Protein AF-A0A0G0JIE2-F1 (afdb_monomer)

pLDDT: mean 76.96, std 19.98, range [30.27, 98.06]

Secondary structure (DSSP, 8-state):
-HHHHHIIIIIIIIIIIIIIIHHHHHHHHHS--S--TT---HHHHHHHHHHHHHHHHHH-SSPPPTT-HHHHHHHHHHHHS-HHHHHHTSSHHHHHHIIIIIHHHTTS-SSEEEESS-SSSEEEETTTTEEEEEHHHHHHHHHHHHHHHHHHHHH-HHHHHHHHHHHHHHHHHHHHHHHHHHHHHHHT--S------------S--PPPPPPPPPGGG--

Organism: NCBI:txid1618545

Foldseek 3Di:
DVLLVCCVCPVCVPPCVVPQVVVLVVCVVVQDLPDDPPRPLLVLVLSLLVVQQVVLQLQDVVRDDNPPSLNSNVSLCVVQFDPQQCVVCVVVVVVVCCVVPVSVCVVPDDAEEEHQPDPHQWDQPPVSRHIYGYSNVSVVRSVRSVVVLSVCSVVDVVSSVSNVVVVVVVVVVVVVVVVVVVVVVVVPDPPDDDDDPDDDDDPPDPDDDDDDDDDPVPDD

Nearest PDB structures (foldseek):
  4qhj-assembly1_B  TM=2.874E-01  e=1.025E+00  Methanocaldococcus jannaschii DSM 2661
  4jix-assembly1_B  TM=4.706E-01  e=4.496E+00  Methanocaldococcus jannaschii DSM 2661
  4qhg-assembly1_A-2  TM=2.733E-01  e=2.272E+00  Methanocaldococcus jannaschii DSM 2661
  6mdx-assembly1_A  TM=5.215E-01  e=7.086E+00  Homo sapiens
  8sln-assembly1_A-2  TM=3.114E-01  e=2.852E+00  Deinococcus geothermalis DSM 11300

Mean predicted aligned error: 12.15 Å

Radius of gyration: 21.57 Å; Cα contacts (8 Å, |Δi|>4): 197; chains: 1; bounding box: 62×51×53 Å

Structure (mmCIF, N/CA/C/O backbone):
data_AF-A0A0G0JIE2-F1
#
_entry.id   AF-A0A0G0JIE2-F1
#
loop_
_atom_site.group_PDB
_atom_site.id
_atom_site.type_symbol
_atom_site.label_atom_id
_atom_site.label_alt_id
_atom_site.label_comp_id
_atom_site.label_asym_id
_atom_site.label_entity_id
_atom_site.label_seq_id
_atom_site.pdbx_PDB_ins_code
_atom_site.Cartn_x
_atom_site.Cartn_y
_atom_site.Cartn_z
_atom_site.occupancy
_atom_site.B_iso_or_equiv
_atom_site.auth_seq_id
_atom_site.auth_comp_id
_atom_site.auth_asym_id
_atom_site.auth_atom_id
_atom_site.pdbx_PDB_model_num
ATOM 1 N N . MET A 1 1 ? -6.622 -3.827 24.653 1.00 61.94 1 MET A N 1
ATOM 2 C CA . MET A 1 1 ? -6.429 -5.237 24.239 1.00 61.94 1 MET A CA 1
ATOM 3 C C . MET A 1 1 ? -7.376 -5.583 23.093 1.00 61.94 1 MET A C 1
ATOM 5 O O . MET A 1 1 ? -6.892 -6.011 22.057 1.00 61.94 1 MET A O 1
ATOM 9 N N . GLU A 1 2 ? -8.668 -5.264 23.221 1.00 89.12 2 GLU A N 1
ATOM 10 C CA . GLU A 1 2 ? -9.698 -5.476 22.186 1.00 89.12 2 GLU A CA 1
ATOM 11 C C . GLU A 1 2 ? -9.369 -4.871 20.804 1.00 89.12 2 GLU A C 1
ATOM 13 O O . GLU A 1 2 ? -9.554 -5.525 19.781 1.00 89.12 2 GLU A O 1
ATOM 18 N N . ASP A 1 3 ? -8.830 -3.648 20.739 1.00 92.75 3 ASP A N 1
ATOM 19 C CA . ASP A 1 3 ? -8.510 -3.020 19.447 1.00 92.75 3 ASP A CA 1
ATOM 20 C C . ASP A 1 3 ? -7.395 -3.749 18.693 1.00 92.75 3 ASP A C 1
ATOM 22 O O . ASP A 1 3 ? -7.518 -3.979 17.493 1.00 92.75 3 ASP A O 1
ATOM 26 N N . LYS A 1 4 ? -6.337 -4.178 19.392 1.00 94.25 4 LYS A N 1
ATOM 27 C CA . LYS A 1 4 ? -5.244 -4.956 18.787 1.00 94.25 4 LYS A CA 1
ATOM 28 C C . LYS A 1 4 ? -5.744 -6.306 18.281 1.00 94.25 4 LYS A C 1
ATOM 30 O O . LYS A 1 4 ? -5.337 -6.742 17.209 1.00 94.25 4 LYS A O 1
ATOM 35 N N . GLU A 1 5 ? -6.634 -6.959 19.023 1.00 95.44 5 GLU A N 1
ATOM 36 C CA . GLU A 1 5 ? -7.248 -8.216 18.590 1.00 95.44 5 GLU A CA 1
ATOM 37 C C . GLU A 1 5 ? -8.094 -8.015 17.328 1.00 95.44 5 GLU A C 1
ATOM 39 O O . GLU A 1 5 ? -7.924 -8.742 16.347 1.00 95.44 5 GLU A O 1
ATOM 44 N N . TRP A 1 6 ? -8.940 -6.979 17.312 1.00 96.44 6 TRP A N 1
ATOM 45 C CA . TRP A 1 6 ? -9.745 -6.643 16.142 1.00 96.44 6 TRP A CA 1
ATOM 46 C C . TRP A 1 6 ? -8.871 -6.346 14.918 1.00 96.44 6 TRP A C 1
ATOM 48 O O . TRP A 1 6 ? -9.148 -6.873 13.840 1.00 96.44 6 TRP A O 1
ATOM 58 N N . VAL A 1 7 ? -7.804 -5.548 15.075 1.00 96.25 7 VAL A N 1
ATOM 59 C CA . VAL A 1 7 ? -6.898 -5.204 13.968 1.00 96.25 7 VAL A CA 1
ATOM 60 C C . VAL A 1 7 ? -6.161 -6.449 13.467 1.00 96.25 7 VAL A C 1
ATOM 62 O O . VAL A 1 7 ? -6.098 -6.665 12.263 1.00 96.25 7 VAL A O 1
ATOM 65 N N . ASN A 1 8 ? -5.662 -7.319 14.347 1.00 96.06 8 ASN A N 1
ATOM 66 C CA . ASN A 1 8 ? -4.986 -8.548 13.920 1.00 96.06 8 ASN A CA 1
ATOM 67 C C . ASN A 1 8 ? -5.916 -9.520 13.192 1.0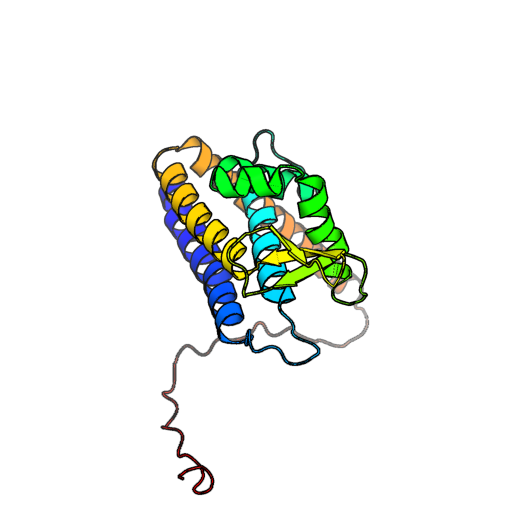0 96.06 8 ASN A C 1
ATOM 69 O O . ASN A 1 8 ? -5.555 -10.042 12.139 1.00 96.06 8 ASN A O 1
ATOM 73 N N . LYS A 1 9 ? -7.113 -9.750 13.732 1.00 95.38 9 LYS A N 1
ATOM 74 C CA . LYS A 1 9 ? -8.053 -10.710 13.155 1.00 95.38 9 LYS A CA 1
ATOM 75 C C . LYS A 1 9 ? -8.711 -10.177 11.884 1.00 95.38 9 LYS A C 1
ATOM 77 O O . LYS A 1 9 ? -8.708 -10.853 10.865 1.00 95.38 9 LYS A O 1
ATOM 82 N N . THR A 1 10 ? -9.263 -8.969 11.951 1.00 95.25 10 THR A N 1
ATOM 83 C CA . THR A 1 10 ? -10.107 -8.413 10.885 1.00 95.25 10 THR A CA 1
ATOM 84 C C . THR A 1 10 ? -9.267 -7.656 9.868 1.00 95.25 10 THR A C 1
ATOM 86 O O . THR A 1 10 ? -9.282 -7.972 8.684 1.00 95.25 10 THR A O 1
ATOM 89 N N . PHE A 1 11 ? -8.511 -6.650 10.313 1.00 96.88 11 PHE A N 1
ATOM 90 C CA . PHE A 1 11 ? -7.756 -5.813 9.385 1.00 96.88 11 PHE A CA 1
ATOM 91 C C . PHE A 1 11 ? -6.614 -6.583 8.729 1.00 96.88 11 PHE A C 1
ATOM 93 O O . PHE A 1 11 ? -6.550 -6.649 7.508 1.00 96.88 11 PHE A O 1
ATOM 100 N N . PHE A 1 12 ? -5.748 -7.223 9.505 1.00 97.81 12 PHE A N 1
ATOM 101 C CA . PHE A 1 12 ? -4.679 -8.005 8.908 1.00 97.81 12 PHE A CA 1
ATOM 102 C C . PHE A 1 12 ? -5.182 -9.323 8.319 1.00 97.81 12 PHE A C 1
ATOM 104 O O . PHE A 1 12 ? -4.965 -9.559 7.138 1.00 97.81 12 PHE A O 1
ATOM 111 N N . GLY A 1 13 ? -5.885 -10.144 9.105 1.00 95.25 13 GLY A N 1
ATOM 112 C CA . GLY A 1 13 ? -6.296 -11.481 8.670 1.00 95.25 13 GLY A CA 1
ATOM 113 C C . GLY A 1 13 ? -7.264 -11.494 7.484 1.00 95.25 13 GLY A C 1
ATOM 114 O O . GLY A 1 13 ? -7.069 -12.267 6.554 1.00 95.25 13 GLY A O 1
ATOM 115 N N . GLU A 1 14 ? -8.289 -10.640 7.479 1.00 94.38 14 GLU A N 1
ATOM 116 C CA . GLU A 1 14 ? -9.264 -10.623 6.381 1.00 94.38 14 GLU A CA 1
ATOM 117 C C . GLU A 1 14 ? -8.870 -9.611 5.303 1.00 94.38 14 GLU A C 1
ATOM 119 O O . GLU A 1 14 ? -8.805 -9.949 4.126 1.00 94.38 14 GLU A O 1
ATOM 124 N N . ILE A 1 15 ? -8.599 -8.360 5.677 1.00 95.25 15 ILE A N 1
ATOM 125 C CA . ILE A 1 15 ? -8.452 -7.278 4.692 1.00 95.25 15 ILE A CA 1
ATOM 126 C C . ILE A 1 15 ? -7.083 -7.319 4.005 1.00 95.25 15 ILE A C 1
ATOM 128 O O . ILE A 1 15 ? -7.009 -7.328 2.776 1.00 95.25 15 ILE A O 1
ATOM 132 N N . VAL A 1 16 ? -5.996 -7.362 4.772 1.00 96.88 16 VAL A N 1
ATOM 133 C CA . VAL A 1 16 ? -4.642 -7.344 4.205 1.00 96.88 16 VAL A CA 1
ATOM 134 C C . VAL A 1 16 ? -4.273 -8.707 3.621 1.00 96.88 16 VAL A C 1
ATOM 136 O O . VAL A 1 16 ? -3.874 -8.779 2.461 1.00 96.88 16 VAL A O 1
ATOM 139 N N . ASP A 1 17 ? -4.429 -9.790 4.379 1.00 96.38 17 ASP A N 1
ATOM 140 C CA . ASP A 1 17 ? -3.945 -11.107 3.968 1.00 96.38 17 ASP A CA 1
ATOM 141 C C . ASP A 1 17 ? -4.837 -11.715 2.868 1.00 96.38 17 ASP A C 1
ATOM 143 O O . ASP A 1 17 ? -4.320 -12.134 1.828 1.00 96.38 17 ASP A O 1
ATOM 147 N N . CYS A 1 18 ? -6.169 -11.727 3.039 1.00 93.44 18 CYS A N 1
ATOM 148 C CA . CYS A 1 18 ? -7.068 -12.371 2.070 1.00 93.44 18 CYS A CA 1
ATOM 149 C C . CYS A 1 18 ? -7.400 -11.531 0.834 1.00 93.44 18 CYS A C 1
ATOM 151 O O . CYS A 1 18 ? -7.657 -12.130 -0.210 1.00 93.44 18 CYS A O 1
ATOM 153 N N . TYR A 1 19 ? -7.423 -10.197 0.918 1.00 92.31 19 TYR A N 1
ATOM 154 C CA . TYR A 1 19 ? -7.671 -9.361 -0.265 1.00 92.31 19 TYR A CA 1
ATOM 155 C C . TYR A 1 19 ? -6.364 -8.825 -0.843 1.00 92.31 19 TYR A C 1
ATOM 157 O O . TYR A 1 19 ? -6.001 -9.185 -1.957 1.00 92.31 19 TYR A O 1
ATOM 165 N N . MET A 1 20 ? -5.610 -8.014 -0.098 1.00 95.88 20 MET A N 1
ATOM 166 C CA . MET A 1 20 ? -4.463 -7.305 -0.682 1.00 95.88 20 MET A CA 1
ATOM 167 C C . MET A 1 20 ? -3.334 -8.250 -1.103 1.00 95.88 20 MET A C 1
ATOM 169 O O . MET A 1 20 ? -2.945 -8.268 -2.269 1.00 95.88 20 MET A O 1
ATOM 173 N N . LEU A 1 21 ? -2.792 -9.034 -0.168 1.00 96.00 21 LEU A N 1
ATOM 174 C CA . LEU A 1 21 ? -1.630 -9.883 -0.430 1.00 96.00 21 LEU A CA 1
ATOM 175 C C . LEU A 1 21 ? -1.983 -11.082 -1.312 1.00 96.00 21 LEU A C 1
ATOM 177 O O . LEU A 1 21 ? -1.196 -11.432 -2.193 1.00 96.00 21 LEU A O 1
ATOM 181 N N . ALA A 1 22 ? -3.159 -11.687 -1.122 1.00 94.31 22 ALA A N 1
ATOM 182 C CA . ALA A 1 22 ? -3.608 -12.786 -1.969 1.00 94.31 22 ALA A CA 1
ATOM 183 C C . ALA A 1 22 ? -3.851 -12.347 -3.422 1.00 94.31 22 ALA A C 1
ATOM 185 O O . ALA A 1 22 ? -3.473 -13.079 -4.338 1.00 94.31 22 ALA A O 1
ATOM 186 N N . ASP A 1 23 ? -4.442 -11.171 -3.663 1.00 92.38 23 ASP A N 1
ATOM 187 C CA . ASP A 1 23 ? -4.635 -10.680 -5.031 1.00 92.38 23 ASP A CA 1
ATOM 188 C C . ASP A 1 23 ? -3.311 -10.268 -5.675 1.00 92.38 23 ASP A C 1
ATOM 190 O O . ASP A 1 23 ? -3.065 -10.631 -6.825 1.00 92.38 23 ASP A O 1
ATOM 194 N N . LEU A 1 24 ? -2.405 -9.631 -4.925 1.00 92.94 24 LEU A N 1
ATOM 195 C CA . LEU A 1 24 ? -1.045 -9.359 -5.399 1.00 92.94 24 LEU A CA 1
ATOM 196 C C . LEU A 1 24 ? -0.309 -10.645 -5.792 1.00 92.94 24 LEU A C 1
ATOM 198 O O . LEU A 1 24 ? 0.314 -10.678 -6.846 1.00 92.94 24 LEU A O 1
ATOM 202 N N . ALA A 1 25 ? -0.430 -11.722 -5.009 1.00 91.75 25 ALA A N 1
ATOM 203 C CA . ALA A 1 25 ? 0.172 -13.014 -5.343 1.00 91.75 25 ALA A CA 1
ATOM 204 C C . ALA A 1 25 ? -0.434 -13.640 -6.616 1.00 91.75 25 ALA A C 1
ATOM 206 O O . ALA A 1 25 ? 0.280 -14.256 -7.409 1.00 91.75 25 ALA A O 1
ATOM 207 N N . LYS A 1 26 ? -1.745 -13.474 -6.850 1.00 90.44 26 LYS A N 1
ATOM 208 C CA . LYS A 1 26 ? -2.383 -13.909 -8.105 1.00 90.44 26 LYS A CA 1
ATOM 209 C C . LYS A 1 26 ? -1.880 -13.094 -9.294 1.00 90.44 26 LYS A C 1
ATOM 211 O O . LYS A 1 26 ? -1.596 -13.681 -10.332 1.00 90.44 26 LYS A O 1
ATOM 216 N N . ILE A 1 27 ? -1.773 -11.771 -9.156 1.00 88.69 27 ILE A N 1
ATOM 217 C CA . ILE A 1 27 ? -1.261 -10.891 -10.215 1.00 88.69 27 ILE A CA 1
ATOM 218 C C . ILE A 1 27 ? 0.202 -11.250 -10.518 1.00 88.69 27 ILE A C 1
ATOM 220 O O . ILE A 1 27 ? 0.548 -11.516 -11.663 1.00 88.69 27 ILE A O 1
ATOM 224 N N . GLU A 1 28 ? 1.042 -11.355 -9.490 1.00 87.25 28 GLU A N 1
ATOM 225 C CA . GLU A 1 28 ? 2.458 -11.716 -9.614 1.00 87.25 28 GLU A CA 1
ATOM 226 C C . GLU A 1 28 ? 2.658 -13.027 -10.390 1.00 87.25 28 GLU A C 1
ATOM 228 O O . GLU A 1 28 ? 3.543 -13.094 -11.241 1.00 87.25 28 GLU A O 1
ATOM 233 N N . LYS A 1 29 ? 1.813 -14.038 -10.127 1.00 84.75 29 LYS A N 1
ATOM 234 C CA . LYS A 1 29 ? 1.864 -15.359 -10.769 1.00 84.75 29 LYS A CA 1
ATOM 235 C C . LYS A 1 29 ? 1.285 -15.389 -12.187 1.00 84.75 29 LYS A C 1
ATOM 237 O O . LYS A 1 29 ? 1.778 -16.145 -13.018 1.00 84.75 29 LYS A O 1
ATOM 242 N N . ASN A 1 30 ? 0.202 -14.656 -12.439 1.00 82.00 30 ASN A N 1
ATOM 243 C CA . ASN A 1 30 ? -0.568 -14.782 -13.682 1.00 82.00 30 ASN A CA 1
ATOM 244 C C . ASN A 1 30 ? -0.111 -13.821 -14.788 1.00 82.00 30 ASN A C 1
ATOM 246 O O . ASN A 1 30 ? -0.461 -14.038 -15.945 1.00 82.00 30 ASN A O 1
ATOM 250 N N . PHE A 1 31 ? 0.644 -12.774 -14.453 1.00 73.50 31 PHE A N 1
ATOM 251 C CA . PHE A 1 31 ? 1.234 -11.868 -15.436 1.00 73.50 31 PHE A CA 1
ATOM 252 C C . PHE A 1 31 ? 2.710 -12.235 -15.621 1.00 73.50 31 PHE A C 1
ATOM 254 O O . PHE A 1 31 ? 3.506 -12.103 -14.692 1.00 73.50 31 PHE A O 1
ATOM 261 N N . ASP A 1 32 ? 3.066 -12.745 -16.802 1.00 65.62 32 ASP A N 1
ATOM 262 C CA . ASP A 1 32 ? 4.425 -13.199 -17.110 1.00 65.62 32 ASP A CA 1
ATOM 263 C C . ASP A 1 32 ? 5.359 -11.997 -17.389 1.00 65.62 32 ASP A C 1
ATOM 265 O O . ASP A 1 32 ? 5.079 -11.192 -18.282 1.00 65.62 32 ASP A O 1
ATOM 269 N N . PRO A 1 33 ? 6.496 -11.847 -16.681 1.00 63.28 33 PRO A N 1
ATOM 270 C CA . PRO A 1 33 ? 7.501 -10.831 -16.999 1.00 63.28 33 PRO A CA 1
ATOM 271 C C . PRO A 1 33 ? 8.215 -11.050 -18.352 1.00 63.28 33 PRO A C 1
ATOM 273 O O . PRO A 1 33 ? 8.985 -10.183 -18.785 1.00 63.28 33 PRO A O 1
ATOM 276 N N . ASN A 1 34 ? 8.003 -12.166 -19.057 1.00 58.44 34 ASN A N 1
ATOM 277 C CA . ASN A 1 34 ? 8.652 -12.504 -20.329 1.00 58.44 34 ASN A CA 1
ATOM 278 C C . ASN A 1 34 ? 8.102 -11.739 -21.556 1.00 58.44 34 ASN A C 1
ATOM 280 O O . ASN A 1 34 ? 7.740 -12.321 -22.564 1.00 58.44 34 ASN A O 1
ATOM 284 N N . ASN A 1 35 ? 8.156 -10.405 -21.495 1.00 53.19 35 ASN A N 1
ATOM 285 C CA . ASN A 1 35 ? 8.622 -9.509 -22.570 1.00 53.19 35 ASN A CA 1
ATOM 286 C C . ASN A 1 35 ? 8.075 -9.663 -24.007 1.00 53.19 35 ASN A C 1
ATOM 288 O O . ASN A 1 35 ? 8.794 -9.362 -24.962 1.00 53.19 35 ASN A O 1
ATOM 292 N N . GLU A 1 36 ? 6.809 -10.012 -24.193 1.00 55.19 36 GLU A N 1
ATOM 293 C CA . GLU A 1 36 ? 6.145 -9.743 -25.472 1.00 55.19 36 GLU A CA 1
ATOM 294 C C . GLU A 1 36 ? 5.704 -8.268 -25.562 1.00 55.19 36 GLU A C 1
ATOM 296 O O . GLU A 1 36 ? 5.507 -7.578 -24.555 1.00 55.19 36 GLU A O 1
ATOM 301 N N . CYS A 1 37 ? 5.610 -7.734 -26.783 1.00 47.44 37 CYS A N 1
ATOM 302 C CA . CYS A 1 37 ? 5.121 -6.375 -27.013 1.00 47.44 37 CYS A CA 1
ATOM 303 C C . CYS A 1 37 ? 3.684 -6.256 -26.470 1.00 47.44 37 CYS A C 1
ATOM 305 O O . CYS A 1 37 ? 2.836 -7.071 -26.819 1.00 47.44 37 CYS A O 1
ATOM 307 N N . GLY A 1 38 ? 3.411 -5.259 -25.618 1.00 52.44 38 GLY A N 1
ATOM 308 C CA . GLY A 1 38 ? 2.119 -5.127 -24.924 1.00 52.44 38 GLY A CA 1
ATOM 309 C C . GLY A 1 38 ? 2.085 -5.695 -23.499 1.00 52.44 38 GLY A C 1
ATOM 310 O O . GLY A 1 38 ? 1.005 -5.976 -22.984 1.00 52.44 38 GLY A O 1
ATOM 311 N N . ASN A 1 39 ? 3.245 -5.867 -22.857 1.00 60.19 39 ASN A N 1
ATOM 312 C CA . ASN A 1 39 ? 3.327 -6.412 -21.505 1.00 60.19 39 ASN A CA 1
ATOM 313 C C . ASN A 1 39 ? 2.569 -5.546 -20.476 1.00 60.19 39 ASN A C 1
ATOM 315 O O . ASN A 1 39 ? 2.864 -4.365 -20.305 1.00 60.19 39 ASN A O 1
ATOM 319 N N . CYS A 1 40 ? 1.598 -6.143 -19.782 1.00 62.59 40 CYS A N 1
ATOM 320 C CA . CYS A 1 40 ? 0.730 -5.471 -18.818 1.00 62.59 40 CYS A CA 1
ATOM 321 C C . CYS A 1 40 ? 1.336 -5.581 -17.410 1.00 62.59 40 CYS A C 1
ATOM 323 O O . CYS A 1 40 ? 0.829 -6.311 -16.561 1.00 62.59 40 CYS A O 1
ATOM 325 N N . ASN A 1 41 ? 2.453 -4.890 -17.164 1.00 72.69 41 ASN A N 1
ATOM 326 C CA . ASN A 1 41 ? 3.101 -4.861 -15.838 1.00 72.69 41 ASN A CA 1
ATOM 327 C C . ASN A 1 41 ? 2.389 -3.914 -14.857 1.00 72.69 41 ASN A C 1
ATOM 329 O O . ASN A 1 41 ? 2.556 -3.996 -13.638 1.00 72.69 41 ASN A O 1
ATOM 333 N N . PHE A 1 42 ? 1.557 -3.034 -15.400 1.00 78.88 42 PHE A N 1
ATOM 334 C CA . PHE A 1 42 ? 0.759 -2.052 -14.692 1.00 78.88 42 PHE A CA 1
ATOM 335 C C . PHE A 1 42 ? -0.145 -2.573 -13.560 1.00 78.88 42 PHE A C 1
ATOM 337 O O . PHE A 1 42 ? -0.163 -1.923 -12.512 1.00 78.88 42 PHE A O 1
ATOM 344 N N . PRO A 1 43 ? -0.901 -3.689 -13.692 1.00 85.25 43 PRO A N 1
ATOM 345 C CA . PRO A 1 43 ? -1.885 -4.082 -12.684 1.00 85.25 43 PRO A CA 1
ATOM 346 C C . PRO A 1 43 ? -1.251 -4.343 -11.320 1.00 85.25 43 PRO A C 1
ATOM 348 O O . PRO A 1 43 ? -1.856 -4.034 -10.295 1.00 85.25 43 PRO A O 1
ATOM 351 N N . LEU A 1 44 ? -0.017 -4.858 -11.308 1.00 87.69 44 LEU A N 1
ATOM 352 C CA . LEU A 1 44 ? 0.729 -5.092 -10.079 1.00 87.69 44 LEU A CA 1
ATOM 353 C C . LEU A 1 44 ? 1.040 -3.771 -9.371 1.00 87.69 44 LEU A C 1
ATOM 355 O O . LEU A 1 44 ? 0.688 -3.601 -8.206 1.00 87.69 44 LEU A O 1
ATOM 359 N N . ALA A 1 45 ? 1.636 -2.816 -10.087 1.00 87.44 45 ALA A N 1
ATOM 360 C CA . ALA A 1 45 ? 1.951 -1.504 -9.533 1.00 87.44 45 ALA A CA 1
ATOM 361 C C . ALA A 1 45 ? 0.685 -0.758 -9.085 1.00 87.44 45 ALA A C 1
ATOM 363 O O . ALA A 1 45 ? 0.650 -0.253 -7.964 1.00 87.44 45 ALA A O 1
ATOM 364 N N . LEU A 1 46 ? -0.368 -0.733 -9.917 1.00 87.38 46 LEU A N 1
ATOM 365 C CA . LEU A 1 46 ? -1.650 -0.103 -9.583 1.00 87.38 46 LEU A CA 1
ATOM 366 C C . LEU A 1 46 ? -2.198 -0.655 -8.265 1.00 87.38 46 LEU A C 1
ATOM 368 O O . LEU A 1 46 ? -2.526 0.125 -7.373 1.00 87.38 46 LEU A O 1
ATOM 372 N N . GLN A 1 47 ? -2.264 -1.982 -8.132 1.00 91.19 47 GLN A N 1
ATOM 373 C CA . GLN A 1 47 ? -2.784 -2.615 -6.925 1.00 91.19 47 GLN A CA 1
ATOM 374 C C . GLN A 1 47 ? -1.951 -2.241 -5.694 1.00 91.19 47 GLN A C 1
ATOM 376 O O . GLN A 1 47 ? -2.522 -1.908 -4.655 1.00 91.19 47 GLN A O 1
ATOM 381 N N . ILE A 1 48 ? -0.615 -2.251 -5.798 1.00 93.38 48 ILE A N 1
ATOM 382 C CA . ILE A 1 48 ? 0.261 -1.869 -4.680 1.00 93.38 48 ILE A CA 1
ATOM 383 C C . ILE A 1 48 ? -0.016 -0.425 -4.259 1.00 93.38 48 ILE A C 1
ATOM 385 O O . ILE A 1 48 ? -0.233 -0.164 -3.077 1.00 93.38 48 ILE A O 1
ATOM 389 N N . PHE A 1 49 ? -0.083 0.507 -5.208 1.00 91.25 49 PHE A N 1
ATOM 390 C CA . PHE A 1 49 ? -0.364 1.902 -4.894 1.00 91.25 49 PHE A CA 1
ATOM 391 C C . PHE A 1 49 ? -1.755 2.119 -4.292 1.00 91.25 49 PHE A C 1
ATOM 393 O O . PHE A 1 49 ? -1.885 2.902 -3.355 1.00 91.25 49 PHE A O 1
ATOM 400 N N . SER A 1 50 ? -2.786 1.420 -4.775 1.00 91.62 50 SER A N 1
ATOM 401 C CA . SER A 1 50 ? -4.121 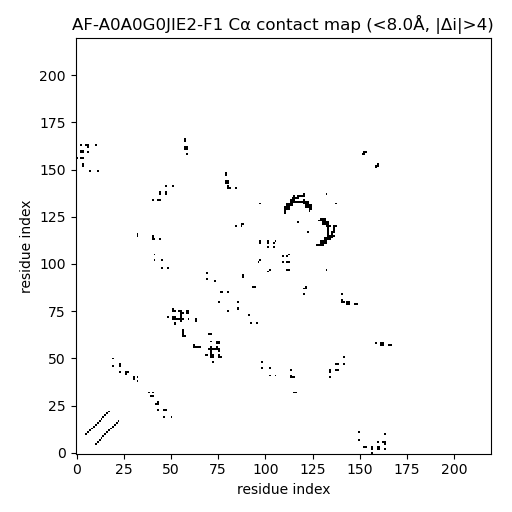1.469 -4.168 1.00 91.62 50 SER A CA 1
ATOM 402 C C . SER A 1 50 ? -4.103 0.980 -2.717 1.00 91.62 50 SER A C 1
ATOM 404 O O . 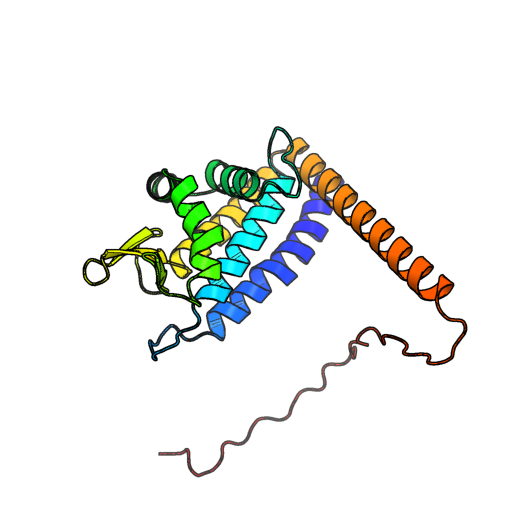SER A 1 50 ? -4.735 1.588 -1.852 1.00 91.62 50 SER A O 1
ATOM 406 N N . CYS A 1 51 ? -3.338 -0.074 -2.419 1.00 95.31 51 CYS A N 1
ATOM 407 C CA . CYS A 1 51 ? -3.135 -0.534 -1.047 1.00 95.31 51 CYS A CA 1
ATOM 408 C C . CYS A 1 51 ? -2.380 0.504 -0.200 1.00 95.31 51 CYS A C 1
ATOM 410 O O . CYS A 1 51 ? -2.771 0.756 0.939 1.00 95.31 51 CYS A O 1
ATOM 412 N N . MET A 1 52 ? -1.326 1.123 -0.743 1.00 94.56 52 MET A N 1
ATOM 413 C CA . MET A 1 52 ? -0.558 2.171 -0.058 1.00 94.56 52 MET A CA 1
ATOM 414 C C . MET A 1 52 ? -1.409 3.407 0.247 1.00 94.56 52 MET A C 1
ATOM 416 O O . MET A 1 52 ? -1.313 3.935 1.349 1.00 94.56 52 MET A O 1
ATOM 420 N N . ASP A 1 53 ? -2.254 3.848 -0.689 1.00 92.56 53 ASP A N 1
ATOM 421 C CA . ASP A 1 53 ? -3.196 4.956 -0.491 1.00 92.56 53 ASP A CA 1
ATOM 422 C C . ASP A 1 53 ? -4.167 4.637 0.655 1.00 92.56 53 ASP A C 1
ATOM 424 O O . ASP A 1 53 ? -4.262 5.357 1.650 1.00 92.56 53 ASP A O 1
ATOM 428 N N . PHE A 1 54 ? -4.815 3.475 0.587 1.00 94.38 54 PHE A N 1
ATOM 429 C CA . PHE A 1 54 ? -5.769 3.071 1.610 1.00 94.38 54 PHE A CA 1
ATOM 430 C C . PHE A 1 54 ? -5.135 2.932 3.003 1.00 94.38 54 PHE A C 1
ATOM 432 O O . PHE A 1 54 ? -5.661 3.466 3.982 1.00 94.38 54 PHE A O 1
ATOM 439 N N . ILE A 1 55 ? -4.000 2.237 3.118 1.00 96.75 55 ILE A N 1
ATOM 440 C CA . ILE A 1 55 ? -3.324 2.067 4.410 1.00 96.75 55 ILE A CA 1
ATOM 441 C C . ILE A 1 55 ? -2.755 3.402 4.891 1.00 96.75 55 ILE A C 1
ATOM 443 O O . ILE A 1 55 ? -2.899 3.736 6.066 1.00 96.75 55 ILE A O 1
ATOM 447 N N . GLY A 1 56 ? -2.171 4.189 3.988 1.00 95.12 56 GLY A N 1
ATOM 448 C CA . GLY A 1 56 ? -1.676 5.537 4.241 1.00 95.12 56 GLY A CA 1
ATOM 449 C C . GLY A 1 56 ? -2.725 6.433 4.892 1.00 95.12 56 GLY A C 1
ATOM 450 O O . GLY A 1 56 ? -2.460 7.060 5.916 1.00 95.12 56 GLY A O 1
ATOM 451 N N . TRP A 1 57 ? -3.954 6.408 4.377 1.00 95.12 57 TRP A N 1
ATOM 452 C CA . TRP A 1 57 ? -5.085 7.127 4.963 1.00 95.12 57 TRP A CA 1
ATOM 453 C C . TRP A 1 57 ? -5.424 6.667 6.393 1.00 95.12 57 TRP A C 1
ATOM 455 O O . TRP A 1 57 ? -5.743 7.481 7.270 1.00 95.12 57 TRP A O 1
ATOM 465 N N . LEU A 1 58 ? -5.338 5.362 6.671 1.00 96.31 58 LEU A N 1
ATOM 466 C CA . LEU A 1 58 ? -5.596 4.811 8.008 1.00 96.31 58 LEU A CA 1
ATOM 467 C C . LEU A 1 58 ? -4.529 5.229 9.029 1.00 96.31 58 LEU A C 1
ATOM 469 O O . LEU A 1 58 ? -4.845 5.407 10.207 1.00 96.31 58 LEU A O 1
ATOM 473 N N . ILE A 1 59 ? -3.279 5.398 8.600 1.00 95.56 59 ILE A N 1
ATOM 474 C CA . ILE A 1 59 ? -2.147 5.649 9.503 1.00 95.56 59 ILE A CA 1
ATOM 475 C C . ILE A 1 59 ? -1.743 7.126 9.603 1.00 95.56 59 ILE A C 1
ATOM 477 O O . ILE A 1 59 ? -1.115 7.496 10.592 1.00 95.56 59 ILE A O 1
ATOM 481 N N . SER A 1 60 ? -2.095 7.975 8.630 1.00 93.31 60 SER A N 1
ATOM 482 C CA . SER A 1 60 ? -1.567 9.344 8.551 1.00 93.31 60 SER A CA 1
ATOM 483 C C . SER A 1 60 ? -1.856 10.157 9.819 1.00 93.31 60 SER A C 1
ATOM 485 O O . SER A 1 60 ? -2.956 10.081 10.376 1.00 93.31 60 SER A O 1
ATOM 487 N N . ASN A 1 61 ? -0.908 10.972 10.275 1.00 88.12 61 ASN A N 1
ATOM 488 C CA . ASN A 1 61 ? -1.128 11.882 11.396 1.00 88.12 61 ASN A CA 1
ATOM 489 C C . ASN A 1 61 ? -0.511 13.263 11.093 1.00 88.12 61 ASN A C 1
ATOM 491 O O . ASN A 1 61 ? 0.714 13.349 11.013 1.00 88.12 61 ASN A O 1
ATOM 495 N N . PRO A 1 62 ? -1.313 14.334 10.918 1.00 87.44 62 PRO A N 1
ATOM 496 C CA . PRO A 1 62 ? -2.777 14.386 11.029 1.00 87.44 62 PRO A CA 1
ATOM 497 C C . PRO A 1 62 ? -3.514 13.539 9.972 1.00 87.44 62 PRO A C 1
ATOM 499 O O . PRO A 1 62 ? -2.935 13.078 8.987 1.00 87.44 62 PRO A O 1
ATOM 502 N N . LYS A 1 63 ? -4.811 13.282 10.199 1.00 89.62 63 LYS A N 1
ATOM 503 C CA . LYS A 1 63 ? -5.656 12.520 9.263 1.00 89.62 63 LYS A CA 1
ATOM 504 C C . LYS A 1 63 ? -5.762 13.271 7.932 1.00 89.62 63 LYS A C 1
ATOM 506 O O . LYS A 1 63 ? -6.267 14.392 7.897 1.00 89.62 63 LYS A O 1
ATOM 511 N N . ASN A 1 64 ? -5.334 12.629 6.853 1.00 87.00 64 ASN A N 1
ATOM 512 C CA . ASN A 1 64 ? -5.477 13.144 5.500 1.00 87.00 64 ASN A CA 1
ATOM 513 C C . ASN A 1 64 ? -6.928 13.006 5.026 1.00 87.00 64 ASN A C 1
ATOM 515 O O . ASN A 1 64 ? -7.722 12.218 5.560 1.00 87.00 64 ASN A O 1
ATOM 519 N N . LYS A 1 65 ? -7.286 13.766 3.990 1.00 85.06 65 LYS A N 1
ATOM 520 C CA . LYS A 1 65 ? -8.591 13.598 3.349 1.00 85.06 65 LYS A CA 1
ATOM 521 C C . LYS A 1 65 ? -8.631 12.266 2.583 1.00 85.06 65 LYS A C 1
ATOM 523 O O . LYS A 1 65 ? -7.598 11.842 2.068 1.00 85.06 65 LYS A O 1
ATOM 528 N N . PRO A 1 66 ? -9.798 11.606 2.473 1.00 77.31 66 PRO A N 1
ATOM 529 C CA . PRO A 1 66 ? -9.914 10.358 1.714 1.00 77.31 66 PRO A CA 1
ATOM 530 C C . PRO A 1 66 ? -9.502 10.469 0.237 1.00 77.31 66 PRO A C 1
ATOM 532 O O . PRO A 1 66 ? -9.125 9.470 -0.356 1.00 77.31 66 PRO A O 1
ATOM 535 N N . ASP A 1 67 ? -9.575 11.663 -0.357 1.00 79.94 67 ASP A N 1
ATOM 536 C CA . ASP A 1 67 ? -9.199 11.954 -1.746 1.00 79.94 67 ASP A CA 1
ATOM 537 C C . ASP A 1 67 ? -7.754 12.472 -1.905 1.00 79.94 67 ASP A C 1
ATOM 539 O O . ASP A 1 67 ? -7.303 12.744 -3.022 1.00 79.94 67 ASP A O 1
ATOM 543 N N . ASP A 1 68 ? -6.999 12.582 -0.806 1.00 85.75 68 ASP A N 1
ATOM 544 C CA . ASP A 1 68 ? -5.591 12.982 -0.816 1.00 85.75 68 ASP A CA 1
ATOM 545 C C . ASP A 1 68 ? -4.655 11.781 -1.019 1.00 85.75 68 ASP A C 1
ATOM 547 O O . ASP A 1 68 ? -3.832 11.437 -0.168 1.00 85.75 68 ASP A O 1
ATOM 551 N N . THR A 1 69 ? -4.773 11.140 -2.184 1.00 84.94 69 THR A N 1
ATOM 552 C CA . THR A 1 69 ? -3.954 9.970 -2.530 1.00 84.94 69 THR A CA 1
ATOM 553 C C . THR A 1 69 ? -2.455 10.239 -2.410 1.00 84.94 69 THR A C 1
ATOM 555 O O . THR A 1 69 ? -1.696 9.386 -1.951 1.00 84.94 69 THR A O 1
ATOM 558 N N . SER A 1 70 ? -2.019 11.442 -2.792 1.00 84.00 70 SER A N 1
ATOM 559 C CA . SER A 1 70 ? -0.620 11.849 -2.690 1.00 84.00 70 SER A CA 1
ATOM 560 C C . SER A 1 70 ? -0.145 11.830 -1.239 1.00 84.00 70 SER A C 1
ATOM 562 O O . SER A 1 70 ? 0.846 11.168 -0.926 1.00 84.00 70 SER A O 1
ATOM 564 N N . GLY A 1 71 ? -0.869 12.519 -0.352 1.00 87.31 71 GLY A N 1
ATOM 565 C CA . GLY A 1 71 ? -0.547 12.581 1.069 1.00 87.31 71 GLY A CA 1
ATOM 566 C C . GLY A 1 71 ? -0.598 11.213 1.743 1.00 87.31 71 GLY A C 1
ATOM 567 O O . GLY A 1 71 ? 0.238 10.914 2.595 1.00 87.31 71 GLY A O 1
ATOM 568 N N . ASN A 1 72 ? -1.537 10.354 1.349 1.00 90.44 72 ASN A N 1
ATOM 569 C CA . ASN A 1 72 ? -1.674 9.009 1.903 1.00 90.44 72 ASN A CA 1
ATOM 570 C C . ASN A 1 72 ? -0.502 8.099 1.516 1.00 90.44 72 ASN A C 1
ATOM 572 O O . ASN A 1 72 ? 0.118 7.488 2.386 1.00 90.44 72 ASN A O 1
ATOM 576 N N . ILE A 1 73 ? -0.147 8.056 0.229 1.00 90.25 73 ILE A N 1
ATOM 577 C CA . ILE A 1 73 ? 1.004 7.282 -0.256 1.00 90.25 73 ILE A CA 1
ATOM 578 C C . ILE A 1 73 ? 2.297 7.781 0.406 1.00 90.25 73 ILE A C 1
ATOM 580 O O . ILE A 1 73 ? 3.099 6.969 0.865 1.00 90.25 73 ILE A O 1
ATOM 584 N N . ILE A 1 74 ? 2.477 9.104 0.513 1.00 89.19 74 ILE A N 1
ATOM 585 C CA . ILE A 1 74 ? 3.595 9.734 1.236 1.00 89.19 74 ILE A CA 1
ATOM 586 C C . ILE A 1 74 ? 3.654 9.233 2.679 1.00 89.19 74 ILE A C 1
ATOM 588 O O . ILE A 1 74 ? 4.707 8.772 3.119 1.00 89.19 74 ILE A O 1
ATOM 592 N N . ALA A 1 75 ? 2.530 9.281 3.399 1.00 91.94 75 ALA A N 1
ATOM 593 C CA . ALA A 1 75 ? 2.465 8.836 4.786 1.00 91.94 75 ALA A CA 1
ATOM 594 C C . ALA A 1 75 ? 2.891 7.366 4.926 1.00 91.94 75 ALA A C 1
ATOM 596 O O . ALA A 1 75 ? 3.671 7.039 5.814 1.00 91.94 75 ALA A O 1
ATOM 597 N N . PHE A 1 76 ? 2.449 6.492 4.018 1.00 94.50 76 PHE A N 1
ATOM 598 C CA . PHE A 1 76 ? 2.854 5.086 4.011 1.00 94.50 76 PHE A CA 1
ATOM 599 C C . PHE A 1 76 ? 4.356 4.896 3.756 1.00 94.50 76 PHE A C 1
ATOM 601 O O . PHE A 1 76 ? 5.027 4.179 4.500 1.00 94.50 76 PHE A O 1
ATOM 608 N N . ILE A 1 77 ? 4.898 5.551 2.727 1.00 91.81 77 ILE A N 1
ATOM 609 C CA . ILE A 1 77 ? 6.310 5.431 2.339 1.00 91.81 77 ILE A CA 1
ATOM 610 C C . ILE A 1 77 ? 7.227 5.897 3.466 1.00 91.81 77 ILE A C 1
ATOM 612 O O . ILE A 1 77 ? 8.139 5.172 3.862 1.00 91.81 77 ILE A O 1
ATOM 616 N N . PHE A 1 78 ? 7.008 7.106 3.987 1.00 91.12 78 PHE A N 1
ATOM 617 C CA . PHE A 1 78 ? 7.901 7.667 4.999 1.00 91.12 78 PHE A CA 1
ATOM 618 C C . PHE A 1 78 ? 7.888 6.862 6.296 1.00 91.12 78 PHE A C 1
ATOM 620 O O . PHE A 1 78 ? 8.921 6.776 6.965 1.00 91.12 78 PHE A O 1
ATOM 627 N N . GLU A 1 79 ? 6.761 6.225 6.603 1.00 92.94 79 GLU A N 1
ATOM 628 C CA . GLU A 1 79 ? 6.609 5.427 7.810 1.00 92.94 79 GLU A CA 1
ATOM 629 C C . GLU A 1 79 ? 7.269 4.044 7.708 1.00 92.94 79 GLU A C 1
ATOM 631 O O . GLU A 1 79 ? 7.795 3.556 8.714 1.00 92.94 79 GLU A O 1
ATOM 636 N N . PHE A 1 80 ? 7.261 3.414 6.523 1.00 94.94 80 PHE A N 1
ATOM 637 C CA . PHE A 1 80 ? 7.561 1.979 6.402 1.00 94.94 80 PHE A CA 1
ATOM 638 C C . PHE A 1 80 ? 8.590 1.561 5.352 1.00 94.94 80 PHE A C 1
ATOM 640 O O . PHE A 1 80 ? 9.148 0.473 5.486 1.00 94.94 80 PHE A O 1
ATOM 647 N N . PHE A 1 81 ? 8.878 2.377 4.335 1.00 92.62 81 PHE A N 1
ATOM 648 C CA . PHE A 1 81 ? 9.881 1.988 3.339 1.00 92.62 81 PHE A CA 1
ATOM 649 C C . PHE A 1 81 ? 11.282 1.913 3.951 1.00 92.62 81 PHE A C 1
ATOM 651 O O . PHE A 1 81 ? 11.600 2.585 4.939 1.00 92.62 81 PHE A O 1
ATOM 658 N N . SER A 1 82 ? 12.159 1.134 3.319 1.00 91.88 82 SER A N 1
ATOM 659 C CA . SER A 1 82 ? 13.580 1.162 3.656 1.00 91.88 82 SER A CA 1
ATOM 660 C C . SER A 1 82 ? 14.196 2.543 3.382 1.00 91.88 82 SER A C 1
ATOM 662 O O . SER A 1 82 ? 13.789 3.256 2.464 1.00 91.88 82 SER A O 1
ATOM 664 N N . GLU A 1 83 ? 15.236 2.926 4.130 1.00 90.00 83 GLU A N 1
ATOM 665 C CA . GLU A 1 83 ? 15.947 4.197 3.897 1.00 90.00 83 GLU A CA 1
ATOM 666 C C . GLU A 1 83 ? 16.563 4.279 2.492 1.00 90.00 83 GLU A C 1
ATOM 668 O O . GLU A 1 83 ? 16.654 5.359 1.908 1.00 90.00 83 GLU A O 1
ATOM 673 N N . LYS A 1 84 ? 16.957 3.134 1.914 1.00 88.75 84 LYS A N 1
ATOM 674 C CA . LYS A 1 84 ? 17.406 3.057 0.518 1.00 88.75 84 LYS A CA 1
ATOM 675 C C . LYS A 1 84 ? 16.271 3.460 -0.421 1.00 88.75 84 LYS A C 1
ATOM 677 O O . LYS A 1 84 ? 16.459 4.342 -1.254 1.00 88.75 84 LYS A O 1
ATOM 682 N N . SER A 1 85 ? 15.108 2.835 -0.273 1.00 87.12 85 SER A N 1
ATOM 683 C CA . SER A 1 85 ? 13.968 3.092 -1.146 1.00 87.12 85 SER A CA 1
ATOM 684 C C . SER A 1 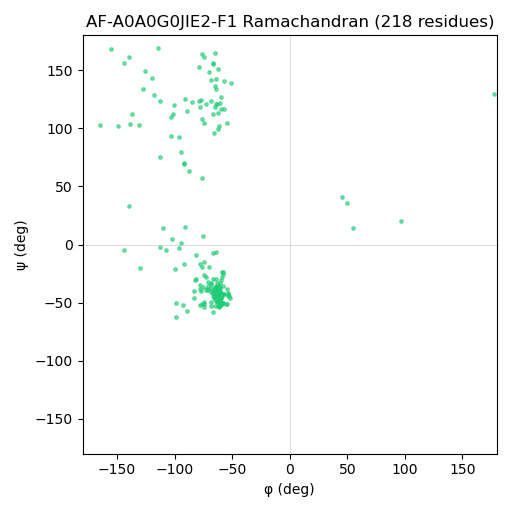85 ? 13.430 4.503 -0.956 1.00 87.12 85 SER A C 1
ATOM 686 O O . SER A 1 85 ? 13.239 5.189 -1.954 1.00 87.12 85 SER A O 1
ATOM 688 N N . LYS A 1 86 ? 13.334 5.010 0.284 1.00 87.69 86 LYS A N 1
ATOM 689 C CA . LYS A 1 86 ? 12.992 6.417 0.568 1.00 87.69 86 LYS A CA 1
ATOM 690 C C . LYS A 1 86 ? 13.884 7.398 -0.186 1.00 87.69 86 LYS A C 1
ATOM 692 O O . LYS A 1 86 ? 13.362 8.334 -0.778 1.00 87.69 86 LYS A O 1
ATOM 697 N N . LYS A 1 87 ? 15.204 7.168 -0.219 1.00 84.94 87 LYS A N 1
ATOM 698 C CA . LYS A 1 87 ? 16.153 7.993 -0.990 1.00 84.94 87 LYS A CA 1
ATOM 699 C C . LYS A 1 87 ? 15.863 7.984 -2.489 1.00 84.94 87 LYS A C 1
ATOM 701 O O . LYS A 1 87 ? 15.996 9.016 -3.134 1.00 84.94 87 LYS A O 1
ATOM 706 N N . GLN A 1 88 ? 15.445 6.844 -3.036 1.00 78.25 88 GLN A N 1
ATOM 707 C CA . GLN A 1 88 ? 15.079 6.730 -4.450 1.00 78.25 88 GLN A CA 1
ATOM 708 C C . GLN A 1 88 ? 13.760 7.451 -4.755 1.00 78.25 88 GLN A C 1
ATOM 710 O O . GLN A 1 88 ? 13.641 8.084 -5.800 1.00 78.25 88 GLN A O 1
ATOM 715 N N . VAL A 1 89 ? 12.803 7.436 -3.823 1.00 73.44 89 VAL A N 1
ATOM 716 C CA . VAL A 1 89 ? 11.542 8.184 -3.945 1.00 73.44 89 VAL A CA 1
ATOM 717 C C . VAL A 1 89 ? 11.596 9.590 -3.344 1.00 73.44 89 VAL A C 1
ATOM 719 O O . VAL A 1 89 ? 10.549 10.198 -3.177 1.00 73.44 89 VAL A O 1
ATOM 722 N N . MET A 1 90 ? 12.777 10.156 -3.053 1.00 60.94 90 MET A N 1
ATOM 723 C CA . MET A 1 90 ? 12.905 11.478 -2.409 1.00 60.94 90 MET A CA 1
ATOM 724 C C . MET A 1 90 ? 12.237 12.622 -3.181 1.00 60.94 90 MET A C 1
ATOM 726 O O . MET A 1 90 ? 11.827 13.609 -2.576 1.00 60.94 90 MET A O 1
ATOM 730 N N . GLU A 1 91 ? 12.057 12.476 -4.492 1.00 65.19 91 GLU A N 1
ATOM 731 C CA . GLU A 1 91 ? 11.105 13.282 -5.251 1.00 65.19 91 GLU A CA 1
ATOM 732 C C . GLU A 1 91 ? 9.754 12.567 -5.315 1.00 65.19 91 GLU A C 1
ATOM 734 O O . GLU A 1 91 ? 9.340 12.073 -6.367 1.00 65.19 91 GLU A O 1
ATOM 739 N N . VAL A 1 92 ? 9.064 12.493 -4.173 1.00 59.03 92 VAL A N 1
ATOM 740 C CA . VAL A 1 92 ? 7.811 11.731 -4.059 1.00 59.03 92 VAL A CA 1
ATOM 741 C C . VAL A 1 92 ? 6.763 12.253 -5.046 1.00 59.03 92 VAL A C 1
ATOM 743 O O . VAL A 1 92 ? 5.979 11.477 -5.578 1.00 59.03 92 VAL A O 1
ATOM 746 N N . ASP A 1 93 ? 6.823 13.536 -5.411 1.00 59.56 93 ASP A N 1
ATOM 747 C CA . ASP A 1 93 ? 5.999 14.119 -6.471 1.00 59.56 93 ASP A CA 1
ATOM 748 C C . ASP A 1 93 ? 6.240 13.479 -7.845 1.00 59.56 93 ASP A C 1
ATOM 750 O O . ASP A 1 93 ? 5.294 13.319 -8.611 1.00 59.56 93 ASP A O 1
ATOM 754 N N . LYS A 1 94 ? 7.473 13.081 -8.187 1.00 63.72 94 LYS A N 1
ATOM 755 C CA . LYS A 1 94 ? 7.769 12.342 -9.429 1.00 63.72 94 LYS A CA 1
ATOM 756 C C . LYS A 1 94 ? 7.273 10.899 -9.347 1.00 63.72 94 LYS A C 1
ATOM 758 O O . LYS A 1 94 ? 6.705 10.402 -10.316 1.00 63.72 94 LYS A O 1
ATOM 763 N N . PHE A 1 95 ? 7.407 10.262 -8.186 1.00 67.56 95 PHE A N 1
ATOM 764 C CA . PHE A 1 95 ? 6.886 8.915 -7.933 1.00 67.56 95 PHE A CA 1
ATOM 765 C C . PHE A 1 95 ? 5.350 8.870 -7.998 1.00 67.56 95 PHE A C 1
ATOM 767 O O . PHE A 1 95 ? 4.765 8.027 -8.674 1.00 67.56 95 PHE A O 1
ATOM 774 N N . ILE A 1 96 ? 4.679 9.854 -7.398 1.00 63.97 96 ILE A N 1
ATOM 775 C CA . ILE A 1 96 ? 3.228 10.021 -7.482 1.00 63.97 96 ILE A CA 1
ATOM 776 C C . I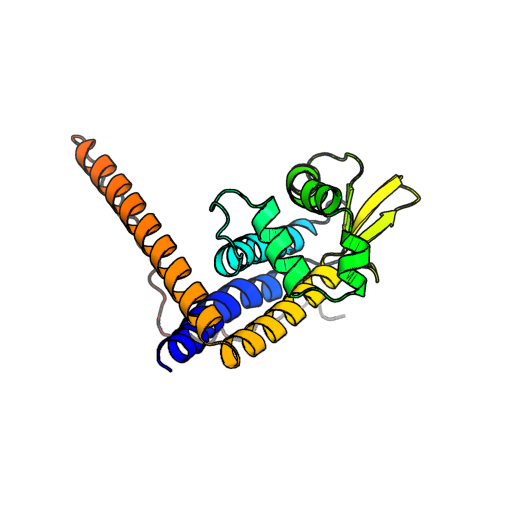LE A 1 96 ? 2.809 10.473 -8.880 1.00 63.97 96 ILE A C 1
ATOM 778 O O . ILE A 1 96 ? 1.742 10.083 -9.339 1.00 63.97 96 ILE A O 1
ATOM 782 N N . LYS A 1 97 ? 3.618 11.253 -9.607 1.00 63.59 97 LYS A N 1
ATOM 783 C CA . LYS A 1 97 ? 3.353 11.523 -11.028 1.00 63.59 97 LYS A CA 1
ATOM 784 C C . LYS A 1 97 ? 3.413 10.239 -11.856 1.00 63.59 97 LYS A C 1
ATOM 786 O O . LYS A 1 97 ? 2.587 10.098 -12.745 1.00 63.59 97 LYS A O 1
ATOM 791 N N . ILE A 1 98 ? 4.283 9.274 -11.556 1.00 63.69 98 ILE A N 1
ATOM 792 C CA . ILE A 1 98 ? 4.210 7.939 -12.181 1.00 63.69 98 ILE A CA 1
ATOM 793 C C . ILE A 1 98 ? 2.899 7.238 -11.793 1.00 63.69 98 ILE A C 1
ATOM 795 O O . ILE A 1 98 ? 2.235 6.671 -12.653 1.00 63.69 98 ILE A O 1
ATOM 799 N N . PHE A 1 99 ? 2.456 7.344 -10.541 1.00 65.00 99 PHE A N 1
ATOM 800 C CA . PHE A 1 99 ? 1.165 6.788 -10.129 1.00 65.00 99 PHE A CA 1
ATOM 801 C C . PHE A 1 99 ? -0.047 7.474 -10.794 1.00 65.00 99 PHE A C 1
ATOM 803 O O . PHE A 1 99 ? -0.939 6.808 -11.288 1.00 65.00 99 PHE A O 1
ATOM 810 N N . ARG A 1 100 ? -0.123 8.805 -10.854 1.00 63.00 100 ARG A N 1
ATOM 811 C CA . ARG A 1 100 ? -1.281 9.532 -11.410 1.00 63.00 100 ARG A CA 1
ATOM 812 C C . ARG A 1 100 ? -1.235 9.650 -12.933 1.00 63.00 100 ARG A C 1
ATOM 814 O O . ARG A 1 100 ? -2.257 9.524 -13.603 1.00 63.00 100 ARG A O 1
ATOM 821 N N . HIS A 1 101 ? -0.053 9.900 -13.487 1.00 53.31 101 HIS A N 1
ATOM 822 C CA . HIS A 1 101 ? 0.159 10.070 -14.922 1.00 53.31 101 HIS A CA 1
ATOM 823 C C . HIS A 1 101 ? 0.678 8.783 -15.561 1.00 53.31 101 HIS A C 1
ATOM 825 O O . HIS A 1 101 ? 0.069 8.319 -16.512 1.00 53.31 101 HIS A O 1
ATOM 831 N N . GLY A 1 102 ? 1.726 8.153 -15.026 1.00 50.78 102 GLY A N 1
ATOM 832 C CA . GLY A 1 102 ? 2.285 6.906 -15.580 1.00 50.78 102 GLY A CA 1
ATOM 833 C C . GLY A 1 102 ? 1.271 5.759 -15.661 1.00 50.78 102 GLY A C 1
ATOM 834 O O . GLY A 1 102 ? 1.237 5.060 -16.667 1.00 50.78 102 GLY A O 1
ATOM 835 N N . LEU A 1 103 ? 0.356 5.641 -14.693 1.00 55.66 103 LEU A N 1
ATOM 836 C CA . LEU A 1 103 ? -0.727 4.661 -14.761 1.00 55.66 103 LEU A CA 1
ATOM 837 C C . LEU A 1 103 ? -1.716 4.932 -15.919 1.00 55.66 103 LEU A C 1
ATOM 839 O O . LEU A 1 103 ? -2.104 4.035 -16.666 1.00 55.66 103 LEU A O 1
ATOM 843 N N . THR A 1 104 ? -2.082 6.189 -16.136 1.00 49.34 104 THR A N 1
ATOM 844 C CA . THR A 1 104 ? -2.939 6.579 -17.268 1.00 49.34 104 THR A CA 1
ATOM 845 C C . THR A 1 104 ? -2.175 6.550 -18.608 1.00 49.34 104 THR A C 1
ATOM 847 O O . THR A 1 104 ? -2.782 6.574 -19.677 1.00 49.34 104 THR A O 1
ATOM 850 N N . HIS A 1 105 ? -0.840 6.490 -18.567 1.00 48.31 105 HIS A N 1
ATOM 851 C CA . HIS A 1 105 ? 0.062 6.634 -19.713 1.00 48.31 105 HIS A CA 1
ATOM 852 C C . HIS A 1 105 ? 0.835 5.362 -20.093 1.00 48.31 105 HIS A C 1
ATOM 854 O O . HIS A 1 105 ? 1.461 5.359 -21.146 1.00 48.31 105 HIS A O 1
ATOM 860 N N . GLU A 1 106 ? 0.714 4.237 -19.381 1.00 49.25 106 GLU A N 1
ATOM 861 C CA . GLU A 1 106 ? 0.996 2.932 -20.016 1.00 49.25 106 GLU A CA 1
ATOM 862 C C . GLU A 1 106 ? 0.072 2.700 -21.227 1.00 49.25 106 GLU A C 1
ATOM 864 O O . GLU A 1 106 ? 0.451 2.025 -22.179 1.00 49.25 106 GLU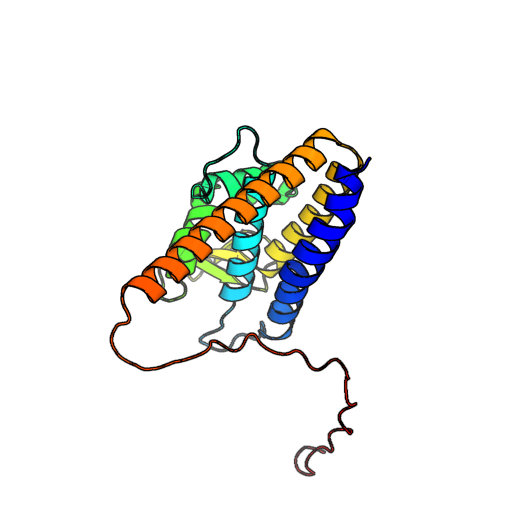 A O 1
ATOM 869 N N . TYR A 1 107 ? -1.092 3.363 -21.261 1.00 46.53 107 TYR A N 1
ATOM 870 C CA . TYR A 1 107 ? -1.934 3.454 -22.455 1.00 46.53 107 TYR A CA 1
ATOM 871 C C . TYR A 1 107 ? -1.414 4.459 -23.513 1.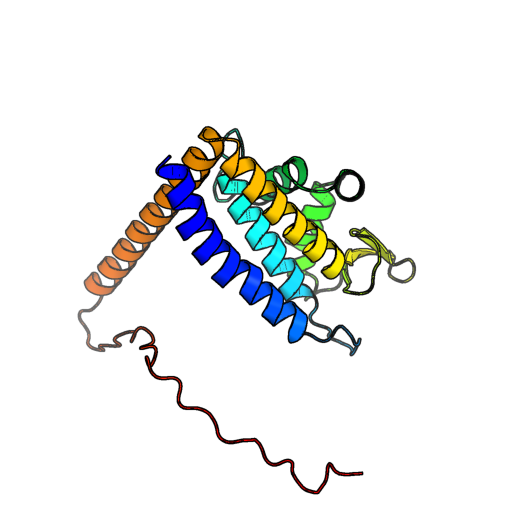00 46.53 107 TYR A C 1
ATOM 873 O O . TYR A 1 107 ? -1.803 4.359 -24.673 1.00 46.53 107 TYR A O 1
ATOM 881 N N . PHE A 1 108 ? -0.540 5.417 -23.154 1.00 43.84 108 PHE A N 1
ATOM 882 C CA . PHE A 1 108 ? -0.002 6.468 -24.039 1.00 43.84 108 PHE A CA 1
ATOM 883 C C . PHE A 1 108 ? 1.427 6.894 -23.651 1.00 43.84 108 PHE A C 1
ATOM 885 O O . PHE A 1 108 ? 1.613 7.700 -22.741 1.00 43.84 108 PHE A O 1
ATOM 892 N N . ALA A 1 109 ? 2.434 6.419 -24.388 1.00 47.31 109 ALA A N 1
ATOM 893 C CA . ALA A 1 109 ? 3.854 6.633 -24.098 1.00 47.31 109 ALA A CA 1
ATOM 894 C C . ALA A 1 109 ? 4.252 8.119 -23.948 1.00 47.31 109 ALA A C 1
ATOM 896 O O . ALA A 1 109 ? 4.428 8.836 -24.935 1.00 47.31 109 ALA A O 1
ATOM 897 N N . LYS A 1 110 ? 4.465 8.575 -22.708 1.00 53.69 110 LYS A N 1
ATOM 898 C CA . LYS A 1 110 ? 5.245 9.782 -22.394 1.00 53.69 110 LYS A CA 1
ATOM 899 C C . LYS A 1 110 ? 6.129 9.533 -21.166 1.00 53.69 110 LYS A C 1
ATOM 901 O O . LYS A 1 110 ? 5.642 9.537 -20.042 1.00 53.69 110 LYS A O 1
ATOM 906 N N . SER A 1 111 ? 7.425 9.330 -21.417 1.00 61.44 111 SER A N 1
ATOM 907 C CA . SER A 1 111 ? 8.570 9.486 -20.493 1.00 61.44 111 SER A CA 1
ATOM 908 C C . SER A 1 111 ? 8.567 8.735 -19.144 1.00 61.44 111 SER A C 1
ATOM 910 O O . SER A 1 111 ? 9.407 9.029 -18.292 1.00 61.44 111 SER A O 1
ATOM 912 N N . ALA A 1 112 ? 7.688 7.751 -18.939 1.00 70.25 112 ALA A N 1
ATOM 913 C CA . ALA A 1 112 ? 7.703 6.857 -17.779 1.00 70.25 112 ALA A CA 1
ATOM 914 C C . ALA A 1 112 ? 7.284 5.427 -18.167 1.00 70.25 112 ALA A C 1
ATOM 916 O O . ALA A 1 112 ? 6.585 5.247 -19.165 1.00 70.25 112 ALA A O 1
ATOM 917 N N . GLY A 1 113 ? 7.696 4.424 -17.388 1.00 75.69 113 GLY A N 1
ATOM 918 C CA . GLY A 1 113 ? 7.320 3.023 -17.613 1.00 75.69 113 GLY A CA 1
ATOM 919 C C . GLY A 1 113 ? 7.364 2.161 -16.352 1.00 75.69 113 GLY A C 1
ATOM 920 O O . GLY A 1 113 ? 7.898 2.583 -15.325 1.00 75.69 113 GLY A O 1
ATOM 921 N N . ILE A 1 114 ? 6.802 0.952 -16.435 1.00 80.31 114 ILE A N 1
ATOM 922 C CA . ILE A 1 114 ? 6.822 -0.040 -15.354 1.00 80.31 114 ILE A CA 1
ATOM 923 C C . ILE A 1 114 ? 7.570 -1.299 -15.822 1.00 80.31 114 ILE A C 1
ATOM 925 O O . ILE A 1 114 ? 7.276 -1.866 -16.877 1.00 80.31 114 ILE A O 1
ATOM 929 N N . SER A 1 115 ? 8.544 -1.751 -15.033 1.00 82.50 115 SER A N 1
ATOM 930 C CA . SER A 1 115 ? 9.296 -2.993 -15.241 1.00 82.50 115 SER A CA 1
ATOM 931 C C . SER A 1 115 ? 9.035 -4.018 -14.138 1.00 82.50 115 SER A C 1
ATOM 933 O O . SER A 1 115 ? 8.426 -3.718 -13.115 1.00 82.50 115 SER A O 1
ATOM 935 N N . ARG A 1 116 ? 9.506 -5.245 -14.371 1.00 83.56 116 ARG A N 1
ATOM 936 C CA . ARG A 1 116 ? 9.511 -6.378 -13.426 1.00 83.56 116 ARG A CA 1
ATOM 937 C C . ARG A 1 116 ? 10.823 -7.173 -13.511 1.00 83.56 116 ARG A C 1
ATOM 939 O O . ARG A 1 116 ? 10.844 -8.396 -13.533 1.00 83.56 116 ARG A O 1
ATOM 946 N N . LYS A 1 117 ? 11.921 -6.469 -13.787 1.00 80.19 117 LYS A N 1
ATOM 947 C CA . LYS A 1 117 ? 13.248 -7.057 -14.090 1.00 80.19 117 LYS A CA 1
ATOM 948 C C . LYS A 1 117 ? 14.410 -6.235 -13.539 1.00 80.19 117 LYS A C 1
ATOM 950 O O . LYS A 1 117 ? 15.566 -6.620 -13.698 1.00 80.19 117 LYS A O 1
ATOM 955 N N . GLY A 1 118 ? 14.115 -5.077 -12.966 1.00 79.44 118 GLY A N 1
ATOM 956 C CA . GLY A 1 118 ? 15.081 -4.195 -12.349 1.00 79.44 118 GLY A CA 1
ATOM 957 C C . GLY A 1 118 ? 15.518 -4.708 -10.983 1.00 79.44 118 GLY A C 1
ATOM 958 O O . GLY A 1 118 ? 14.894 -5.567 -10.367 1.00 79.44 118 GLY A O 1
ATOM 959 N N . THR A 1 119 ? 16.623 -4.152 -10.506 1.00 85.38 119 THR A N 1
ATOM 960 C CA . THR A 1 119 ? 17.171 -4.401 -9.163 1.00 85.38 119 THR A CA 1
ATOM 961 C C . THR A 1 119 ? 16.977 -3.204 -8.229 1.00 85.38 119 THR A C 1
ATOM 963 O O . THR A 1 119 ? 17.312 -3.263 -7.042 1.00 85.38 119 THR A O 1
ATOM 966 N N . GLU A 1 120 ? 16.444 -2.107 -8.761 1.00 87.00 120 GLU A N 1
ATOM 967 C CA . GLU A 1 120 ? 16.200 -0.849 -8.066 1.00 87.00 120 GLU A CA 1
ATOM 968 C C . GLU A 1 120 ? 14.735 -0.454 -8.220 1.00 87.00 120 GLU A C 1
ATOM 970 O O . GLU A 1 120 ? 14.114 -0.770 -9.233 1.00 87.00 120 GLU A O 1
ATOM 975 N N . LEU A 1 121 ? 14.187 0.237 -7.215 1.00 86.56 121 LEU A N 1
ATOM 976 C CA . LEU A 1 121 ? 12.783 0.645 -7.221 1.00 86.56 121 LEU A CA 1
ATOM 977 C C . LEU A 1 121 ? 12.513 1.627 -8.364 1.00 86.56 121 LEU A C 1
ATOM 979 O O . LEU A 1 121 ? 11.499 1.526 -9.047 1.00 86.56 121 LEU A O 1
ATOM 983 N N . LEU A 1 122 ? 13.433 2.565 -8.578 1.00 85.06 122 LEU A N 1
ATOM 984 C CA . LEU A 1 122 ? 13.399 3.507 -9.688 1.00 85.06 122 LEU A CA 1
ATOM 985 C C . LEU A 1 122 ? 14.727 3.469 -10.431 1.00 85.06 122 LEU A C 1
ATOM 987 O O . LEU A 1 122 ? 15.786 3.541 -9.813 1.00 85.06 122 LEU A O 1
ATOM 991 N N . SER A 1 123 ? 14.659 3.411 -11.757 1.00 84.06 123 SER A N 1
ATOM 992 C CA . SER A 1 123 ? 15.820 3.454 -12.646 1.00 84.06 123 SER A CA 1
ATOM 993 C C . SER A 1 123 ? 15.532 4.316 -13.875 1.00 84.06 123 SER A C 1
ATOM 995 O O . SER A 1 123 ? 14.377 4.601 -14.186 1.00 84.06 123 SER A O 1
ATOM 997 N N . ILE A 1 124 ? 16.575 4.769 -14.570 1.00 80.81 124 ILE A N 1
ATOM 998 C CA . ILE A 1 124 ? 16.432 5.481 -15.845 1.00 80.81 124 ILE A CA 1
ATOM 999 C C . ILE A 1 124 ? 16.715 4.488 -16.973 1.00 80.81 124 ILE A C 1
ATOM 1001 O O . ILE A 1 124 ? 17.818 3.947 -17.058 1.00 80.81 124 ILE A O 1
ATOM 1005 N N . ASP A 1 125 ? 15.741 4.272 -17.859 1.00 78.12 125 ASP A N 1
ATOM 1006 C CA . ASP A 1 125 ? 15.985 3.616 -19.144 1.00 78.12 125 ASP A CA 1
ATOM 1007 C C . ASP A 1 125 ? 16.693 4.623 -20.053 1.00 78.12 125 ASP A C 1
ATOM 1009 O O . ASP A 1 125 ? 16.082 5.569 -20.550 1.00 78.12 125 ASP A O 1
ATOM 1013 N N . ILE A 1 126 ? 18.001 4.428 -20.234 1.00 76.88 126 ILE A N 1
ATOM 1014 C CA . ILE A 1 126 ? 18.874 5.323 -21.006 1.00 76.88 126 ILE A CA 1
ATOM 1015 C C . ILE A 1 126 ? 18.448 5.377 -22.479 1.00 76.88 126 ILE A C 1
ATOM 1017 O O . ILE A 1 126 ? 18.577 6.417 -23.113 1.00 76.88 126 ILE A O 1
ATOM 1021 N N . VAL A 1 127 ? 17.923 4.279 -23.029 1.00 75.88 127 VAL A N 1
ATOM 1022 C CA . VAL A 1 127 ? 17.537 4.204 -24.445 1.00 75.88 127 VAL A CA 1
ATOM 1023 C C . VAL A 1 127 ? 16.238 4.966 -24.690 1.00 75.88 127 VAL A C 1
ATOM 1025 O O . VAL A 1 127 ? 16.073 5.589 -25.736 1.00 75.88 127 VAL A O 1
ATOM 1028 N N . LYS A 1 128 ? 15.311 4.916 -23.730 1.00 71.44 128 LYS A N 1
ATOM 1029 C CA . LYS A 1 128 ? 14.004 5.586 -23.824 1.00 71.44 128 LYS A CA 1
ATOM 1030 C C . LYS A 1 128 ? 13.960 6.953 -23.145 1.00 71.44 128 LYS A C 1
ATOM 1032 O O . LYS A 1 128 ? 12.909 7.590 -23.177 1.00 71.44 128 LYS A O 1
ATOM 1037 N N . GLU A 1 129 ? 15.053 7.360 -22.499 1.00 75.06 129 GLU A N 1
ATOM 1038 C CA . GLU A 1 129 ? 15.135 8.544 -21.633 1.00 75.06 129 GLU A CA 1
ATOM 1039 C C . GLU A 1 129 ? 13.940 8.632 -20.664 1.00 75.06 129 GLU A C 1
ATOM 1041 O O . GLU A 1 129 ? 13.345 9.689 -20.446 1.00 75.06 129 GLU A O 1
ATOM 1046 N N . ALA A 1 130 ? 13.542 7.481 -20.115 1.00 75.25 130 ALA A N 1
ATOM 1047 C CA . ALA A 1 130 ? 12.317 7.335 -19.341 1.00 75.25 130 ALA A CA 1
ATOM 1048 C C . ALA A 1 130 ? 12.619 6.878 -17.917 1.00 75.25 130 ALA A C 1
ATOM 1050 O O . ALA A 1 130 ? 13.496 6.045 -17.685 1.00 75.25 130 ALA A O 1
ATOM 1051 N N . LEU A 1 131 ? 11.852 7.396 -16.959 1.00 77.94 131 LEU A N 1
ATOM 1052 C CA . LEU A 1 131 ? 11.896 6.913 -15.584 1.00 77.94 131 LEU A CA 1
ATOM 1053 C C . LEU A 1 131 ? 11.097 5.606 -15.484 1.00 77.94 131 LEU A C 1
ATOM 1055 O O . LEU A 1 131 ? 9.916 5.570 -15.830 1.00 77.94 131 LEU A O 1
ATOM 1059 N N . VAL A 1 132 ? 11.734 4.540 -15.014 1.00 81.44 132 VAL A N 1
ATOM 1060 C CA . VAL A 1 132 ? 11.153 3.200 -14.917 1.00 81.44 132 VAL A CA 1
ATOM 1061 C C . VAL A 1 132 ? 10.992 2.801 -13.456 1.00 81.44 132 VAL A C 1
ATOM 1063 O O . VAL A 1 132 ? 11.959 2.799 -12.695 1.00 81.44 132 VAL A O 1
ATOM 1066 N N . LEU A 1 133 ? 9.760 2.462 -13.081 1.00 85.81 133 LEU A N 1
ATOM 1067 C CA . LEU A 1 133 ? 9.403 1.887 -11.787 1.00 85.81 133 LEU A CA 1
ATOM 1068 C C . LEU A 1 133 ? 9.461 0.366 -11.866 1.00 85.81 133 LEU A C 1
ATOM 1070 O O . LEU A 1 133 ? 8.754 -0.218 -12.684 1.00 85.81 133 LEU A O 1
ATOM 1074 N N . ASP A 1 134 ? 10.218 -0.277 -10.983 1.00 88.00 134 ASP A N 1
ATOM 1075 C CA . ASP A 1 134 ? 10.180 -1.731 -10.889 1.00 88.00 134 ASP A CA 1
ATOM 1076 C C . ASP A 1 134 ? 9.106 -2.216 -9.905 1.00 88.00 134 ASP A C 1
ATOM 1078 O O . ASP A 1 134 ? 9.166 -1.960 -8.699 1.00 88.00 134 ASP A O 1
ATOM 1082 N N . ALA A 1 135 ? 8.102 -2.915 -10.433 1.00 88.12 135 ALA A N 1
ATOM 1083 C CA . ALA A 1 135 ? 6.951 -3.375 -9.669 1.00 88.12 135 ALA A CA 1
ATOM 1084 C C . ALA A 1 135 ? 7.271 -4.565 -8.750 1.00 88.12 135 ALA A C 1
ATOM 1086 O O . ALA A 1 135 ? 6.616 -4.699 -7.716 1.00 88.12 135 ALA A O 1
ATOM 1087 N N . ASP A 1 136 ? 8.276 -5.390 -9.065 1.00 90.38 136 ASP A N 1
ATOM 1088 C CA . ASP A 1 136 ? 8.670 -6.503 -8.191 1.00 90.38 136 ASP A CA 1
ATOM 1089 C C . ASP A 1 136 ? 9.482 -5.982 -6.996 1.00 90.38 136 ASP A C 1
ATOM 1091 O O . ASP A 1 136 ? 9.242 -6.387 -5.853 1.00 90.38 136 ASP A O 1
ATOM 1095 N N . VAL A 1 137 ? 10.374 -5.007 -7.221 1.00 92.00 137 VAL A N 1
ATOM 1096 C CA . VAL A 1 137 ? 11.063 -4.306 -6.123 1.00 92.00 137 VAL A CA 1
ATOM 1097 C C . VAL A 1 137 ? 10.055 -3.558 -5.242 1.00 92.00 137 VAL A C 1
ATOM 1099 O O . VAL A 1 137 ? 10.116 -3.659 -4.013 1.00 92.00 137 VAL A O 1
ATOM 1102 N N . LEU A 1 138 ? 9.080 -2.866 -5.847 1.00 92.31 138 LEU A N 1
ATOM 1103 C CA . LEU A 1 138 ? 7.994 -2.201 -5.120 1.00 92.31 138 LEU A CA 1
ATOM 1104 C C . LEU A 1 138 ? 7.153 -3.191 -4.297 1.00 92.31 138 LEU A C 1
ATOM 1106 O O . LEU A 1 138 ? 6.814 -2.902 -3.149 1.00 92.31 138 LEU A O 1
ATOM 1110 N N . LEU A 1 139 ? 6.838 -4.369 -4.847 1.00 94.00 139 LEU A N 1
ATOM 1111 C CA . LEU A 1 139 ? 6.114 -5.422 -4.132 1.00 94.00 139 LEU A CA 1
ATOM 1112 C C . LEU A 1 139 ? 6.898 -5.913 -2.908 1.00 94.00 139 LEU A C 1
ATOM 1114 O O . LEU A 1 139 ? 6.311 -6.130 -1.844 1.00 94.00 139 LEU A O 1
ATOM 1118 N N . GLY A 1 140 ? 8.218 -6.069 -3.041 1.00 94.94 140 GLY A N 1
ATOM 1119 C CA . GLY A 1 140 ? 9.107 -6.434 -1.938 1.00 94.94 140 GLY A CA 1
ATOM 1120 C C . GLY A 1 140 ? 9.102 -5.404 -0.803 1.00 94.94 140 GLY A C 1
ATOM 1121 O O . GLY A 1 140 ? 8.940 -5.769 0.367 1.00 94.94 140 GLY A O 1
ATOM 1122 N N . GLU A 1 141 ? 9.203 -4.115 -1.140 1.00 95.25 141 GLU A N 1
ATOM 1123 C CA . GLU A 1 141 ? 9.086 -3.011 -0.173 1.00 95.25 141 GLU A CA 1
ATOM 1124 C C . GLU A 1 141 ? 7.708 -2.990 0.495 1.00 95.25 141 GLU A C 1
ATOM 1126 O O . GLU A 1 141 ? 7.609 -2.853 1.716 1.00 95.25 141 GLU A O 1
ATOM 1131 N N . PHE A 1 142 ? 6.635 -3.206 -0.269 1.00 96.69 142 PHE A N 1
ATOM 1132 C CA . PHE A 1 142 ? 5.279 -3.258 0.270 1.00 96.69 142 PHE A CA 1
ATOM 1133 C C . PHE A 1 142 ? 5.089 -4.422 1.259 1.00 96.69 142 PHE A C 1
ATOM 1135 O O . PHE A 1 142 ? 4.616 -4.205 2.374 1.00 96.69 142 PHE A O 1
ATOM 1142 N N . ARG A 1 143 ? 5.510 -5.648 0.914 1.00 97.31 143 ARG A N 1
ATOM 1143 C CA . ARG A 1 143 ? 5.443 -6.821 1.817 1.00 97.31 143 ARG A CA 1
ATOM 1144 C C . ARG A 1 143 ? 6.224 -6.594 3.115 1.00 97.31 143 ARG A C 1
ATOM 1146 O O . ARG A 1 143 ? 5.735 -6.916 4.203 1.00 97.31 143 ARG A O 1
ATOM 1153 N N . SER A 1 144 ? 7.411 -6.001 3.006 1.00 97.31 144 SER A N 1
ATOM 1154 C CA . SER A 1 144 ? 8.231 -5.632 4.166 1.00 97.31 144 SER A CA 1
ATOM 1155 C C . SER A 1 144 ? 7.520 -4.585 5.029 1.00 97.31 144 SER A C 1
ATOM 1157 O O . SER A 1 144 ? 7.407 -4.750 6.242 1.00 97.31 144 SER A O 1
ATOM 1159 N N . SER A 1 145 ? 6.922 -3.576 4.392 1.00 97.44 145 SER A N 1
ATOM 1160 C CA . SER A 1 145 ? 6.153 -2.521 5.058 1.00 97.44 145 SER A CA 1
ATOM 1161 C C . SER A 1 145 ? 4.943 -3.062 5.825 1.00 97.44 145 SER A C 1
ATOM 1163 O O . SER A 1 145 ? 4.687 -2.636 6.947 1.00 97.44 145 SER A O 1
ATOM 1165 N N . ILE A 1 146 ? 4.216 -4.040 5.272 1.00 98.06 146 ILE A N 1
ATOM 1166 C CA . ILE A 1 146 ? 3.100 -4.703 5.971 1.00 98.06 146 ILE A CA 1
ATOM 1167 C C . ILE A 1 146 ? 3.581 -5.451 7.218 1.00 98.06 146 ILE A C 1
ATOM 1169 O O . ILE A 1 146 ? 2.903 -5.437 8.249 1.00 98.06 146 ILE A O 1
ATOM 1173 N N . THR A 1 147 ? 4.751 -6.084 7.144 1.00 97.44 147 THR A N 1
ATOM 1174 C CA . THR A 1 147 ? 5.348 -6.788 8.286 1.00 97.44 147 THR A CA 1
ATOM 1175 C C . THR A 1 147 ? 5.698 -5.805 9.406 1.00 97.44 147 THR A C 1
ATOM 1177 O O . 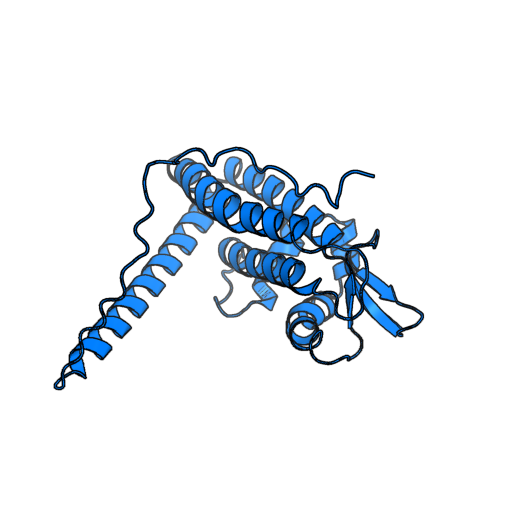THR A 1 147 ? 5.313 -6.022 10.558 1.00 97.44 147 THR A O 1
ATOM 1180 N N . GLU A 1 148 ? 6.332 -4.680 9.066 1.00 97.31 148 GLU A N 1
ATOM 1181 C CA . GLU A 1 148 ? 6.646 -3.611 10.022 1.00 97.31 148 GLU A CA 1
ATOM 1182 C C . GLU A 1 148 ? 5.388 -2.935 10.586 1.00 97.31 148 GLU A C 1
ATOM 1184 O O . GLU A 1 148 ? 5.306 -2.683 11.788 1.00 97.31 148 GLU A O 1
ATOM 1189 N N . LEU A 1 149 ? 4.362 -2.706 9.763 1.00 97.44 149 LEU A N 1
ATOM 1190 C CA . LEU A 1 149 ? 3.073 -2.183 10.217 1.00 97.44 149 LEU A CA 1
ATOM 1191 C C . LEU A 1 149 ? 2.418 -3.129 11.231 1.00 97.44 149 LEU A C 1
ATOM 1193 O O . LEU A 1 149 ? 1.946 -2.679 12.276 1.00 97.44 149 LEU A O 1
ATOM 1197 N N . ARG A 1 150 ? 2.418 -4.442 10.969 1.00 97.25 150 ARG A N 1
ATOM 1198 C CA . ARG A 1 150 ? 1.882 -5.446 11.903 1.00 97.25 150 ARG A CA 1
ATOM 1199 C C . ARG A 1 150 ? 2.636 -5.434 13.230 1.00 97.25 150 ARG A C 1
ATOM 1201 O O . ARG A 1 150 ? 2.010 -5.489 14.288 1.00 97.25 150 ARG A O 1
ATOM 1208 N N . LYS A 1 151 ? 3.964 -5.313 13.187 1.00 96.94 151 LYS A N 1
ATOM 1209 C CA . LYS A 1 151 ? 4.797 -5.162 14.384 1.00 96.94 151 LYS A CA 1
ATOM 1210 C C . LYS A 1 151 ? 4.439 -3.889 15.158 1.00 96.94 151 LYS A C 1
ATOM 1212 O O . LYS A 1 151 ? 4.081 -3.990 16.331 1.00 96.94 151 LYS A O 1
ATOM 1217 N N . LYS A 1 152 ? 4.426 -2.724 14.499 1.00 96.19 152 LYS A N 1
ATOM 1218 C CA . LYS A 1 152 ? 4.069 -1.443 15.131 1.00 96.19 152 LYS A CA 1
ATOM 1219 C C . LYS A 1 152 ? 2.682 -1.470 15.758 1.00 96.19 152 LYS A C 1
ATOM 1221 O O . LYS A 1 152 ? 2.535 -1.007 16.876 1.00 96.19 152 LYS A O 1
ATOM 1226 N N . VAL A 1 153 ? 1.675 -2.048 15.105 1.00 96.19 153 VAL A N 1
ATOM 1227 C CA . VAL A 1 153 ? 0.319 -2.175 15.679 1.00 96.19 153 VAL A CA 1
ATOM 1228 C C . VAL A 1 153 ? 0.309 -3.015 16.961 1.00 96.19 153 VAL A C 1
ATOM 1230 O O . VAL A 1 153 ? -0.449 -2.738 17.894 1.00 96.19 153 VAL A O 1
ATOM 1233 N N . ASN A 1 154 ? 1.140 -4.055 17.031 1.00 94.56 154 ASN A N 1
ATOM 1234 C CA . ASN A 1 154 ? 1.235 -4.894 18.224 1.00 94.56 154 ASN A CA 1
ATOM 1235 C C . ASN A 1 154 ? 1.955 -4.191 19.377 1.00 94.56 154 ASN A C 1
ATOM 1237 O O . ASN A 1 154 ? 1.635 -4.447 20.540 1.00 94.56 154 ASN A O 1
ATOM 1241 N N . GLU A 1 155 ? 2.856 -3.262 19.076 1.00 95.62 155 GLU A N 1
ATOM 1242 C CA . GLU A 1 155 ? 3.575 -2.447 20.057 1.00 95.62 155 GLU A CA 1
ATOM 1243 C C . GLU A 1 155 ? 2.724 -1.234 20.492 1.00 95.62 155 GLU A C 1
ATOM 1245 O O . GLU A 1 155 ? 2.490 -1.028 21.684 1.00 95.62 155 GLU A O 1
ATOM 1250 N N . ASP A 1 156 ? 2.113 -0.524 19.547 1.00 95.75 156 ASP A N 1
ATOM 1251 C CA . ASP A 1 156 ? 1.387 0.730 19.743 1.00 95.75 156 ASP A CA 1
ATOM 1252 C C . ASP A 1 156 ? -0.143 0.545 19.733 1.00 95.75 156 ASP A C 1
ATOM 1254 O O . ASP A 1 156 ? -0.789 0.304 18.710 1.00 95.75 156 ASP A O 1
ATOM 1258 N N . THR A 1 157 ? -0.750 0.704 20.913 1.00 95.69 157 THR A N 1
ATOM 1259 C CA . THR A 1 157 ? -2.212 0.645 21.067 1.00 95.69 157 THR A CA 1
ATOM 1260 C C . THR A 1 157 ? -2.917 1.830 20.406 1.00 95.69 157 THR A C 1
ATOM 1262 O O . THR A 1 157 ? -4.010 1.642 19.882 1.00 95.69 157 THR A O 1
ATOM 1265 N N . ALA A 1 158 ? -2.317 3.023 20.394 1.00 96.00 158 ALA A N 1
ATOM 1266 C CA . ALA A 1 158 ? -2.932 4.205 19.797 1.00 96.00 158 ALA A CA 1
ATOM 1267 C C . ALA A 1 158 ? -3.050 4.049 18.276 1.00 96.00 158 ALA A C 1
ATOM 1269 O O . ALA A 1 158 ? -4.114 4.319 17.715 1.00 96.00 158 ALA A O 1
ATOM 1270 N N . LEU A 1 159 ? -2.009 3.518 17.624 1.00 96.25 159 LEU A N 1
ATOM 1271 C CA . LEU A 1 159 ? -2.057 3.174 16.203 1.00 96.25 159 LEU A CA 1
ATOM 1272 C C . LEU A 1 159 ? -3.140 2.122 15.908 1.00 96.25 159 LEU A C 1
ATOM 1274 O O . LEU A 1 159 ? -3.906 2.275 14.956 1.00 96.25 159 LEU A O 1
ATOM 1278 N N . ALA A 1 160 ? -3.259 1.085 16.745 1.00 97.19 160 ALA A N 1
ATOM 1279 C CA . ALA A 1 160 ? -4.306 0.072 16.597 1.00 97.19 160 ALA A CA 1
ATOM 1280 C C . ALA A 1 160 ? -5.721 0.679 16.691 1.00 97.19 160 ALA A C 1
ATOM 1282 O O . ALA A 1 160 ? -6.569 0.432 15.827 1.00 97.19 160 ALA A O 1
ATOM 1283 N N . THR A 1 161 ? -5.969 1.517 17.703 1.00 96.88 161 THR A N 1
ATOM 1284 C CA . THR A 1 161 ? -7.239 2.237 17.872 1.00 96.88 161 THR A CA 1
ATOM 1285 C C . THR A 1 161 ? -7.516 3.160 16.685 1.00 96.88 161 THR A C 1
ATOM 1287 O O . THR A 1 161 ? -8.648 3.209 16.195 1.00 96.88 161 THR A O 1
ATOM 1290 N N . GLN A 1 162 ? -6.494 3.853 16.176 1.00 96.31 162 GLN A N 1
ATOM 1291 C CA . GLN A 1 162 ? -6.614 4.737 15.019 1.00 96.31 162 GLN A CA 1
ATOM 1292 C C . GLN A 1 162 ? -7.055 3.972 13.766 1.00 96.31 162 GLN A C 1
ATOM 1294 O O . GLN A 1 162 ? -8.030 4.372 13.125 1.00 96.31 162 GLN A O 1
ATOM 1299 N N . ILE A 1 163 ? -6.381 2.863 13.442 1.00 96.81 163 ILE A N 1
ATOM 1300 C CA . ILE A 1 163 ? -6.704 2.024 12.279 1.00 96.81 163 ILE A CA 1
ATOM 1301 C C . ILE A 1 163 ? -8.145 1.519 12.372 1.00 96.81 163 ILE A C 1
ATOM 1303 O O . ILE A 1 163 ? -8.920 1.701 11.432 1.00 96.81 163 ILE A O 1
ATOM 1307 N N . LYS A 1 164 ? -8.533 0.939 13.517 1.00 97.00 164 LYS A N 1
ATOM 1308 C CA . LYS A 1 164 ? -9.899 0.439 13.740 1.00 97.00 164 LYS A CA 1
ATOM 1309 C C . LYS A 1 164 ? -10.934 1.547 13.570 1.00 97.00 164 LYS A C 1
ATOM 1311 O O . LYS A 1 164 ? -11.891 1.382 12.818 1.00 97.00 164 LYS A O 1
ATOM 1316 N N . THR A 1 165 ? -10.728 2.683 14.233 1.00 96.00 165 THR A N 1
ATOM 1317 C CA . THR A 1 165 ? -11.672 3.808 14.209 1.00 96.00 165 THR A CA 1
ATOM 1318 C C . THR A 1 165 ? -11.875 4.326 12.790 1.00 96.00 165 THR A C 1
ATOM 1320 O O . THR A 1 165 ? -13.011 4.422 12.328 1.00 96.00 165 THR A O 1
ATOM 1323 N N . ARG A 1 166 ? -10.784 4.599 12.063 1.00 95.38 166 ARG A N 1
ATOM 1324 C CA . ARG A 1 166 ? -10.862 5.129 10.695 1.00 95.38 166 ARG A CA 1
ATOM 1325 C C . ARG A 1 166 ? -11.459 4.116 9.724 1.00 95.38 166 ARG A C 1
ATOM 1327 O O . ARG A 1 166 ? -12.275 4.485 8.883 1.00 95.38 166 ARG A O 1
ATOM 1334 N N . TYR A 1 167 ? -11.124 2.836 9.866 1.00 95.12 167 TYR A N 1
ATOM 1335 C CA . TYR A 1 167 ? -11.723 1.792 9.042 1.00 95.12 167 TYR A CA 1
ATOM 1336 C C . TYR A 1 167 ? -13.245 1.710 9.231 1.00 95.12 167 TYR A C 1
ATOM 1338 O O . TYR A 1 167 ? -13.997 1.680 8.254 1.00 95.12 167 TYR A O 1
ATOM 1346 N N . LEU A 1 168 ? -13.712 1.696 10.484 1.00 94.50 168 LEU A N 1
ATOM 1347 C CA . LEU A 1 168 ? -15.141 1.630 10.794 1.00 94.50 168 LEU A CA 1
ATOM 1348 C C . LEU A 1 168 ? -15.886 2.883 10.321 1.00 94.50 168 LEU A C 1
ATOM 1350 O O . LEU A 1 168 ? -16.985 2.766 9.782 1.00 94.50 168 LEU A O 1
ATOM 1354 N N . GLU A 1 169 ? -15.275 4.062 10.447 1.00 92.88 169 GLU A N 1
ATOM 1355 C CA . GLU A 1 169 ? -15.807 5.313 9.900 1.00 92.88 169 GLU A CA 1
ATOM 1356 C C . GLU A 1 169 ? -16.021 5.215 8.381 1.00 92.88 169 GLU A C 1
ATOM 1358 O O . GLU A 1 169 ? -17.121 5.475 7.890 1.00 92.88 169 GLU A O 1
ATOM 1363 N N . MET A 1 170 ? -15.008 4.760 7.634 1.00 90.38 170 MET A N 1
ATOM 1364 C CA . MET A 1 170 ? -15.112 4.569 6.183 1.00 90.38 170 MET A CA 1
ATOM 1365 C C . MET A 1 170 ? -16.217 3.569 5.819 1.00 90.38 170 MET A C 1
ATOM 1367 O O . MET A 1 170 ? -17.032 3.826 4.931 1.00 90.38 170 MET A O 1
ATOM 1371 N N . ARG A 1 171 ? -16.277 2.430 6.519 1.00 89.38 171 ARG A N 1
ATOM 1372 C CA . ARG A 1 171 ? -17.288 1.394 6.277 1.00 89.38 171 ARG A CA 1
ATOM 1373 C C . ARG A 1 171 ? -18.707 1.912 6.523 1.00 89.38 171 ARG A C 1
ATOM 1375 O O . ARG A 1 171 ? -19.606 1.617 5.735 1.00 89.38 171 ARG A O 1
ATOM 1382 N N . ASN A 1 172 ? -18.903 2.704 7.574 1.00 90.19 172 ASN A N 1
ATOM 1383 C CA . ASN A 1 172 ? -20.191 3.321 7.881 1.00 90.19 172 ASN A CA 1
ATOM 1384 C C . ASN A 1 172 ? -20.600 4.329 6.800 1.00 90.19 172 ASN A C 1
ATOM 1386 O O . ASN A 1 172 ? -21.729 4.268 6.314 1.00 90.19 172 ASN A O 1
ATOM 1390 N N . ASN A 1 173 ? -19.676 5.183 6.353 1.00 86.44 173 ASN A N 1
ATOM 1391 C CA . ASN A 1 173 ? -19.934 6.138 5.273 1.00 86.44 173 ASN A CA 1
ATOM 1392 C C . ASN A 1 173 ? -20.352 5.428 3.974 1.00 86.44 173 ASN A C 1
ATOM 1394 O O . ASN A 1 173 ? -21.350 5.799 3.356 1.00 86.44 173 ASN A O 1
ATOM 1398 N N . ASN A 1 174 ? -19.659 4.349 3.602 1.00 86.00 174 ASN A N 1
ATOM 1399 C CA . ASN A 1 174 ? -19.996 3.563 2.411 1.00 86.00 174 ASN A CA 1
ATOM 1400 C C . ASN A 1 174 ? -21.367 2.873 2.529 1.00 86.00 174 ASN A C 1
ATOM 1402 O O . ASN A 1 174 ? -22.109 2.795 1.546 1.00 86.00 174 ASN A O 1
ATOM 1406 N N . SER A 1 175 ? -21.734 2.407 3.728 1.00 85.88 175 SER A N 1
ATOM 1407 C CA . SER A 1 175 ? -23.057 1.830 4.000 1.00 85.88 175 SER A CA 1
ATOM 1408 C C . SER A 1 175 ? -24.175 2.856 3.782 1.00 85.88 175 SER A C 1
ATOM 1410 O O . SER A 1 175 ? -25.146 2.573 3.079 1.00 85.88 175 SER A O 1
ATOM 1412 N N . LEU A 1 176 ? -24.004 4.079 4.298 1.00 81.81 176 LEU A N 1
ATOM 1413 C CA . LEU A 1 176 ? -24.969 5.172 4.133 1.00 81.81 176 LEU A CA 1
ATOM 1414 C C . LEU A 1 176 ? -25.152 5.566 2.662 1.00 81.81 176 LEU A C 1
ATOM 1416 O O . LEU A 1 176 ? -26.281 5.727 2.197 1.00 81.81 176 LEU A O 1
ATOM 1420 N N . VAL A 1 177 ? -24.053 5.668 1.907 1.00 81.31 177 VAL A N 1
ATOM 1421 C CA . VAL A 1 177 ? -24.099 5.942 0.460 1.00 81.31 177 VAL A CA 1
ATOM 1422 C C . VAL A 1 177 ? -24.856 4.836 -0.274 1.00 81.31 177 VAL A C 1
ATOM 1424 O O . VAL A 1 177 ? -25.745 5.123 -1.076 1.00 81.31 177 VAL A O 1
ATOM 1427 N N . THR A 1 178 ? -24.563 3.573 0.042 1.00 77.31 178 THR A N 1
ATOM 1428 C CA . THR A 1 178 ? -25.217 2.411 -0.578 1.00 77.31 178 THR A CA 1
ATOM 1429 C C . THR A 1 178 ? -26.722 2.406 -0.308 1.00 77.31 178 THR A C 1
ATOM 1431 O O . THR A 1 178 ? -27.517 2.249 -1.235 1.00 77.31 178 THR A O 1
ATOM 1434 N N . GLN A 1 179 ? -27.133 2.649 0.938 1.00 79.69 179 GLN A N 1
ATOM 1435 C CA . GLN A 1 179 ? -28.547 2.763 1.303 1.00 79.69 179 GLN A CA 1
ATOM 1436 C C . GLN A 1 179 ? -29.233 3.926 0.573 1.00 79.69 179 GLN A C 1
ATOM 1438 O O . GLN A 1 179 ? -30.339 3.763 0.060 1.00 79.69 179 GLN A O 1
ATOM 1443 N N . GLY A 1 180 ? -28.566 5.077 0.452 1.00 76.94 180 GLY A N 1
ATOM 1444 C CA . GLY A 1 180 ? -29.075 6.221 -0.305 1.00 76.94 180 GLY A CA 1
ATOM 1445 C C . GLY A 1 180 ? -29.294 5.915 -1.791 1.00 76.94 180 GLY A C 1
ATOM 1446 O O . GLY A 1 180 ? -30.311 6.319 -2.358 1.00 76.94 180 GLY A O 1
ATOM 1447 N N . ILE A 1 181 ? -28.378 5.169 -2.418 1.00 78.50 181 ILE A N 1
ATOM 1448 C CA . ILE A 1 181 ? -28.508 4.725 -3.815 1.00 78.50 181 ILE A CA 1
ATOM 1449 C C . ILE A 1 181 ? -29.699 3.770 -3.971 1.00 78.50 181 ILE A C 1
ATOM 1451 O O . ILE A 1 181 ? -30.515 3.958 -4.876 1.00 78.50 181 ILE A O 1
ATOM 1455 N N . ILE A 1 182 ? -29.845 2.790 -3.072 1.00 77.81 182 ILE A N 1
ATOM 1456 C CA . ILE A 1 182 ? -30.953 1.822 -3.105 1.00 77.81 182 ILE A CA 1
ATOM 14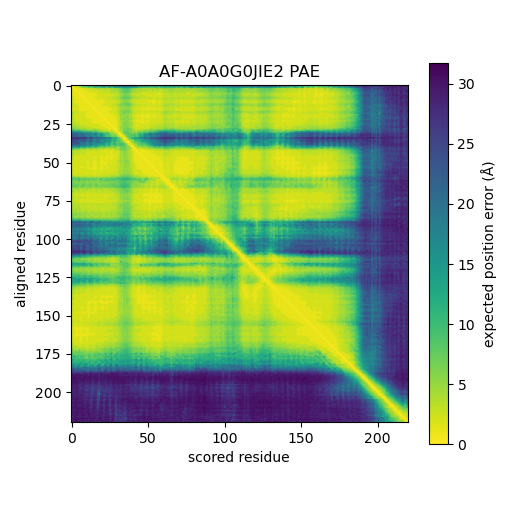57 C C . ILE A 1 182 ? -32.303 2.538 -2.972 1.00 77.81 182 ILE A C 1
ATOM 1459 O O . ILE A 1 182 ? -33.195 2.318 -3.792 1.00 77.81 182 ILE A O 1
ATOM 1463 N N . SER A 1 183 ? -32.442 3.447 -2.005 1.00 71.19 183 SER A N 1
ATOM 1464 C CA . SER A 1 183 ? -33.685 4.197 -1.785 1.00 71.19 183 SER A CA 1
ATOM 1465 C C . SER A 1 183 ? -34.066 5.072 -2.986 1.00 71.19 183 SER A C 1
ATOM 1467 O O . SER A 1 183 ? -35.237 5.139 -3.357 1.00 71.19 183 SER A O 1
ATOM 1469 N N . ARG A 1 184 ? -33.088 5.695 -3.662 1.00 68.00 184 ARG A N 1
ATOM 1470 C CA . ARG A 1 184 ? -33.327 6.463 -4.902 1.00 68.00 184 ARG A CA 1
ATOM 1471 C C . ARG A 1 184 ? -33.733 5.570 -6.074 1.00 68.00 184 ARG A C 1
ATOM 1473 O O . ARG A 1 184 ? -34.598 5.950 -6.858 1.00 68.00 184 ARG A O 1
ATOM 1480 N N . SER A 1 185 ? -33.153 4.375 -6.178 1.00 63.59 185 SER A N 1
ATOM 1481 C CA . SER A 1 185 ? -33.538 3.391 -7.194 1.00 63.59 185 SER A CA 1
ATOM 1482 C C . SER A 1 185 ? -34.954 2.845 -6.980 1.00 63.59 185 SER A C 1
ATOM 1484 O O . SER A 1 185 ? -35.602 2.466 -7.953 1.00 63.59 185 SER A O 1
ATOM 1486 N N . GLN A 1 186 ? -35.437 2.789 -5.736 1.00 58.25 186 GLN A N 1
ATOM 1487 C CA . GLN A 1 186 ? -36.799 2.351 -5.419 1.00 58.25 186 GLN A CA 1
ATOM 1488 C C . GLN A 1 186 ? -37.836 3.473 -5.587 1.00 58.25 186 GLN A C 1
ATOM 1490 O O . GLN A 1 186 ? -38.958 3.194 -5.997 1.00 58.25 186 GLN A O 1
ATOM 1495 N N . GLY A 1 187 ? -37.460 4.738 -5.365 1.00 53.00 187 GLY A N 1
ATOM 1496 C CA . GLY A 1 187 ? -38.342 5.895 -5.577 1.00 53.00 187 GLY A CA 1
ATOM 1497 C C . GLY A 1 187 ? -38.657 6.219 -7.046 1.00 53.00 187 GLY A C 1
ATOM 1498 O O . GLY A 1 187 ? -39.663 6.866 -7.316 1.00 53.00 187 GLY A O 1
ATOM 1499 N N . ASN A 1 188 ? -37.845 5.738 -7.995 1.00 51.53 188 ASN A N 1
ATOM 1500 C CA . ASN A 1 188 ? -37.990 6.041 -9.427 1.00 51.53 188 ASN A CA 1
ATOM 1501 C C . ASN A 1 188 ? -38.631 4.920 -10.268 1.00 51.53 188 ASN A C 1
ATOM 1503 O O . ASN A 1 188 ? -38.739 5.070 -11.481 1.00 51.53 188 ASN A O 1
ATOM 1507 N N . ASN A 1 189 ? -39.094 3.821 -9.661 1.00 44.38 189 ASN A N 1
ATOM 1508 C CA . ASN A 1 189 ? -39.683 2.694 -10.392 1.00 44.38 189 ASN A CA 1
ATOM 1509 C C . ASN A 1 189 ? -41.186 2.536 -10.118 1.00 44.38 189 ASN A C 1
ATOM 1511 O O . ASN A 1 189 ? -41.625 1.587 -9.475 1.00 44.38 189 ASN A O 1
ATOM 1515 N N . THR A 1 190 ? -41.985 3.421 -10.719 1.00 42.78 190 THR A N 1
ATOM 1516 C CA . THR A 1 190 ? -43.261 2.999 -11.319 1.00 42.78 190 THR A CA 1
ATOM 1517 C C . THR A 1 190 ? -42.982 2.740 -12.798 1.00 42.78 190 THR A C 1
ATOM 1519 O O . THR A 1 190 ? -43.165 3.630 -13.614 1.00 42.78 190 THR A O 1
ATOM 1522 N N . ILE A 1 191 ? -42.405 1.576 -13.109 1.00 42.78 191 ILE A N 1
ATOM 1523 C CA . ILE A 1 191 ? -42.575 0.756 -14.325 1.00 42.78 191 ILE A CA 1
ATOM 1524 C C . ILE A 1 191 ? -41.632 -0.452 -14.184 1.00 42.78 191 ILE A C 1
ATOM 1526 O O . ILE A 1 191 ? -40.458 -0.355 -13.840 1.00 42.78 191 ILE A O 1
ATOM 1530 N N . THR A 1 192 ? -42.217 -1.620 -14.390 1.00 43.66 192 THR A N 1
ATOM 1531 C CA . THR A 1 192 ? -41.743 -2.960 -14.061 1.00 43.66 192 THR A CA 1
ATOM 1532 C C . THR A 1 192 ? -40.476 -3.384 -14.815 1.00 43.66 192 THR A C 1
ATOM 1534 O O . THR A 1 192 ? -40.511 -3.557 -16.030 1.00 43.66 192 THR A O 1
ATOM 1537 N N . ARG A 1 193 ? -39.401 -3.711 -14.084 1.00 35.31 193 ARG A N 1
ATOM 1538 C CA . ARG A 1 193 ? -38.571 -4.911 -14.328 1.00 35.31 193 ARG A CA 1
ATOM 1539 C C . ARG A 1 193 ? -37.671 -5.190 -13.123 1.00 35.31 193 ARG A C 1
ATOM 1541 O O . ARG A 1 193 ? -36.650 -4.545 -12.916 1.00 35.31 193 ARG A O 1
ATOM 1548 N N . SER A 1 194 ? -38.064 -6.182 -12.329 1.00 43.47 194 SER A N 1
ATOM 1549 C CA . SER A 1 194 ? -37.268 -6.728 -11.232 1.00 43.47 194 SER A CA 1
ATOM 1550 C C . SER A 1 194 ? -36.019 -7.422 -11.779 1.00 43.47 194 SER A C 1
ATOM 1552 O O . SER A 1 194 ? -36.065 -8.594 -12.142 1.00 43.47 194 SER A O 1
ATOM 1554 N N . THR A 1 195 ? -34.885 -6.730 -11.817 1.00 39.94 195 THR A N 1
ATOM 1555 C CA . THR A 1 195 ? -33.574 -7.388 -11.821 1.00 39.94 195 THR A CA 1
ATOM 1556 C C . THR A 1 195 ? -33.060 -7.412 -10.393 1.00 39.94 195 THR A C 1
ATOM 1558 O O . THR A 1 195 ? -32.439 -6.463 -9.921 1.00 39.94 195 THR A O 1
ATOM 1561 N N . SER A 1 196 ? -33.341 -8.506 -9.683 1.00 37.12 196 SER A N 1
ATOM 1562 C CA . SER A 1 196 ? -32.613 -8.826 -8.460 1.00 37.12 196 SER A CA 1
ATOM 1563 C C . SER A 1 196 ? -31.143 -9.028 -8.831 1.00 37.12 196 SER A C 1
ATOM 1565 O O . SER A 1 196 ? -30.816 -9.993 -9.528 1.00 37.12 196 SER A O 1
ATOM 1567 N N . LEU A 1 197 ? -30.256 -8.146 -8.372 1.00 34.66 197 LEU A N 1
ATOM 1568 C CA . LEU A 1 197 ? -28.833 -8.460 -8.286 1.00 34.66 197 LEU A CA 1
ATOM 1569 C C . LEU A 1 197 ? -28.700 -9.635 -7.314 1.00 34.66 197 LEU A C 1
ATOM 1571 O O . LEU A 1 197 ? -28.780 -9.467 -6.098 1.00 34.66 197 LEU A O 1
ATOM 1575 N N . LYS A 1 198 ? -28.575 -10.850 -7.856 1.00 35.66 198 LYS A N 1
ATOM 1576 C CA . LYS A 1 198 ? -28.186 -12.011 -7.061 1.00 35.66 198 LYS A CA 1
ATOM 1577 C C . LYS A 1 198 ? -26.750 -11.771 -6.610 1.00 35.66 198 LYS A C 1
ATOM 1579 O O . LYS A 1 198 ? -25.839 -11.767 -7.434 1.00 35.66 198 LYS A O 1
ATOM 1584 N N . LEU A 1 199 ? -26.566 -11.567 -5.307 1.00 36.56 199 LEU A N 1
ATOM 1585 C CA . LEU A 1 199 ? -25.268 -11.756 -4.667 1.00 36.56 199 LEU A CA 1
ATOM 1586 C C . LEU A 1 199 ? -24.733 -13.143 -5.067 1.00 36.56 199 LEU A C 1
ATOM 1588 O O . LEU A 1 199 ? -25.527 -14.091 -5.126 1.00 36.56 199 LEU A O 1
ATOM 1592 N N . PRO A 1 200 ? -23.431 -13.287 -5.361 1.00 30.27 200 PRO A N 1
ATOM 1593 C CA . PRO A 1 200 ? -22.859 -14.590 -5.652 1.00 30.27 200 PRO A CA 1
ATOM 1594 C C . PRO A 1 200 ? -23.066 -15.511 -4.444 1.00 30.27 200 PRO A C 1
ATOM 1596 O O . PRO A 1 200 ? -22.572 -15.256 -3.347 1.00 30.27 200 PRO A O 1
ATOM 1599 N N . ILE A 1 201 ? -23.840 -16.574 -4.655 1.00 36.81 201 ILE A N 1
ATOM 1600 C CA . ILE A 1 201 ? -23.964 -17.684 -3.714 1.00 36.81 201 ILE A CA 1
ATOM 1601 C C . ILE A 1 201 ? -22.689 -18.509 -3.881 1.00 36.81 201 ILE A C 1
ATOM 1603 O O . ILE A 1 201 ? -22.507 -19.161 -4.908 1.00 36.81 201 ILE A O 1
ATOM 1607 N N . TYR A 1 202 ? -21.796 -18.452 -2.896 1.00 43.09 202 TYR A N 1
ATOM 1608 C CA . TYR A 1 202 ? -20.616 -19.311 -2.853 1.00 43.09 202 TYR A CA 1
ATOM 1609 C C . TYR A 1 202 ? -21.049 -20.743 -2.496 1.00 43.09 202 TYR A C 1
ATOM 1611 O O . TYR A 1 202 ? -21.651 -20.939 -1.437 1.00 43.09 202 TYR A O 1
ATOM 1619 N N . PRO A 1 203 ? -20.781 -21.757 -3.339 1.00 33.34 203 PRO A N 1
ATOM 1620 C CA . PRO A 1 203 ? -21.052 -23.141 -2.975 1.00 33.34 203 PRO A CA 1
ATOM 1621 C C . PRO A 1 203 ? -20.091 -23.579 -1.861 1.00 33.34 203 PRO A C 1
ATOM 1623 O O . PRO A 1 203 ? -18.875 -23.517 -2.017 1.00 33.34 203 PRO A O 1
ATOM 1626 N N . SER A 1 204 ? -20.642 -24.046 -0.736 1.00 37.62 204 SER A N 1
ATOM 1627 C CA . SER A 1 204 ? -19.877 -24.454 0.452 1.00 37.62 204 SER A CA 1
ATOM 1628 C C . SER A 1 204 ? -19.167 -25.803 0.323 1.00 37.62 204 SER A C 1
ATOM 1630 O O . SER A 1 204 ? -18.634 -26.287 1.313 1.00 37.62 204 SER A O 1
ATOM 1632 N N . ASN A 1 205 ? -19.152 -26.432 -0.852 1.00 36.78 205 ASN A N 1
ATOM 1633 C CA . ASN A 1 205 ? -18.569 -27.756 -1.035 1.00 36.78 205 ASN A CA 1
ATOM 1634 C C . ASN A 1 205 ? -17.636 -27.735 -2.246 1.00 36.78 205 ASN A C 1
ATOM 1636 O O . ASN A 1 205 ? -18.084 -27.762 -3.393 1.00 36.78 205 ASN A O 1
ATOM 1640 N N . ALA A 1 206 ? -16.330 -27.696 -1.978 1.00 37.94 206 ALA A N 1
ATOM 1641 C CA . ALA A 1 206 ? -15.305 -27.984 -2.966 1.00 37.94 206 ALA A CA 1
ATOM 1642 C C . ALA A 1 206 ? -15.479 -29.434 -3.446 1.00 37.94 206 ALA A C 1
ATOM 1644 O O . ALA A 1 206 ? -15.120 -30.385 -2.754 1.00 37.94 206 ALA A O 1
ATOM 1645 N N . SER A 1 207 ? -16.072 -29.602 -4.627 1.00 35.94 207 SER A N 1
ATOM 1646 C CA . SER A 1 207 ? -15.993 -30.854 -5.369 1.00 35.94 207 SER A CA 1
ATOM 1647 C C . SER A 1 207 ? -14.621 -30.899 -6.034 1.00 35.94 207 SER A C 1
ATOM 1649 O O . SER A 1 207 ? -14.262 -30.009 -6.805 1.00 35.94 207 SER A O 1
ATOM 1651 N N . VAL A 1 208 ? -13.829 -31.900 -5.658 1.00 42.69 208 VAL A N 1
ATOM 1652 C CA . VAL A 1 208 ? -12.508 -32.182 -6.220 1.00 42.69 208 VAL A CA 1
ATOM 1653 C C . VAL A 1 208 ? -12.653 -32.368 -7.731 1.00 42.69 208 VAL A C 1
ATOM 1655 O O . VAL A 1 208 ? -13.333 -33.289 -8.181 1.00 42.69 208 VAL A O 1
ATOM 1658 N N . ALA A 1 209 ? -12.030 -31.487 -8.514 1.00 36.09 209 ALA A N 1
ATOM 1659 C CA . ALA A 1 209 ? -11.946 -31.660 -9.958 1.00 36.09 209 ALA A CA 1
ATOM 1660 C C . ALA A 1 209 ? -11.115 -32.921 -10.277 1.00 36.09 209 ALA A C 1
ATOM 1662 O O . ALA A 1 209 ? -10.075 -33.132 -9.645 1.00 36.09 209 ALA A O 1
ATOM 1663 N N . PRO A 1 210 ? -11.540 -33.766 -11.232 1.00 42.31 210 PRO A N 1
ATOM 1664 C CA . PRO A 1 210 ? -10.749 -34.913 -11.657 1.00 42.31 210 PRO A CA 1
ATOM 1665 C C . PRO A 1 210 ? -9.461 -34.453 -12.367 1.00 42.31 210 PRO A C 1
ATOM 1667 O O . PRO A 1 210 ? -9.412 -33.338 -12.898 1.00 42.31 210 PRO A O 1
ATOM 1670 N N . PRO A 1 211 ? -8.407 -35.289 -12.384 1.00 37.84 211 PRO A N 1
ATOM 1671 C CA . PRO A 1 211 ? -7.118 -34.919 -12.953 1.00 37.84 211 PRO A CA 1
ATOM 1672 C C . PRO A 1 211 ? -7.227 -34.655 -14.459 1.00 37.84 211 PRO A C 1
ATOM 1674 O O . PRO A 1 211 ? -7.822 -35.432 -15.208 1.00 37.84 211 PRO A O 1
ATOM 1677 N N . VAL A 1 212 ? -6.618 -33.551 -14.895 1.00 47.09 212 VAL A N 1
ATOM 1678 C CA . VAL A 1 212 ? -6.499 -33.169 -16.305 1.00 47.09 212 VAL A CA 1
ATOM 1679 C C . VAL A 1 212 ? -5.628 -34.198 -17.022 1.00 47.09 212 VAL A C 1
ATOM 1681 O O . VAL A 1 212 ? -4.458 -34.374 -16.688 1.00 47.09 212 VAL A O 1
ATOM 1684 N N . THR A 1 213 ? -6.194 -34.882 -18.012 1.00 49.38 213 THR A N 1
ATOM 1685 C CA . THR A 1 213 ? -5.442 -35.711 -18.960 1.00 49.38 213 THR A CA 1
ATOM 1686 C C . THR A 1 213 ? -4.936 -34.812 -20.086 1.00 49.38 213 THR A C 1
ATOM 1688 O O . THR A 1 213 ? -5.722 -34.117 -20.729 1.00 49.38 213 THR A O 1
ATOM 1691 N N . LEU A 1 214 ? -3.617 -34.782 -20.295 1.00 46.78 214 LEU A N 1
ATOM 1692 C CA . LEU A 1 214 ? -2.995 -34.010 -21.373 1.00 46.78 214 LEU A CA 1
ATOM 1693 C C . LEU A 1 214 ? -3.342 -34.614 -22.749 1.00 46.78 214 LEU A C 1
ATOM 1695 O O . LEU A 1 214 ? -3.352 -35.842 -22.881 1.00 46.78 214 LEU A O 1
ATOM 1699 N N . PRO A 1 215 ? -3.586 -33.787 -23.784 1.00 52.09 215 PRO A N 1
ATOM 1700 C CA . PRO A 1 215 ? -3.743 -34.269 -25.150 1.00 52.09 215 PRO A CA 1
ATOM 1701 C C . PRO A 1 215 ? -2.438 -34.912 -25.662 1.00 52.09 215 PRO A C 1
ATOM 1703 O O . PRO A 1 215 ? -1.355 -34.386 -25.389 1.00 52.09 215 PRO A O 1
ATOM 1706 N N . PRO A 1 216 ? -2.514 -35.999 -26.453 1.00 46.50 216 PRO A N 1
ATOM 1707 C CA . PRO A 1 216 ? -1.345 -36.749 -26.928 1.00 46.50 216 PRO A CA 1
ATOM 1708 C C . PRO A 1 216 ? -0.394 -35.967 -27.854 1.00 46.50 216 PRO A C 1
ATOM 1710 O O . PRO A 1 216 ? 0.682 -36.459 -28.175 1.00 46.50 216 PRO A O 1
ATOM 1713 N N . GLU A 1 217 ? -0.742 -34.746 -28.257 1.00 55.62 217 GLU A N 1
ATOM 1714 C CA . GLU A 1 217 ? 0.095 -33.897 -29.116 1.00 55.62 217 GLU A CA 1
ATOM 1715 C C . GLU A 1 217 ? 1.198 -33.138 -28.354 1.00 55.62 217 GLU A C 1
ATOM 1717 O O . GLU A 1 217 ? 2.087 -32.564 -28.979 1.00 55.62 217 GLU A O 1
ATOM 1722 N N . LEU A 1 218 ? 1.179 -33.161 -27.014 1.00 44.91 218 LEU A N 1
ATOM 1723 C CA . LEU A 1 218 ? 2.141 -32.451 -26.156 1.00 44.91 218 LEU A CA 1
ATOM 1724 C C . LEU A 1 218 ? 3.122 -33.374 -25.411 1.00 44.91 218 LEU A C 1
ATOM 1726 O O . LEU A 1 218 ? 3.803 -32.931 -24.490 1.00 44.91 218 LEU A O 1
ATOM 1730 N N . ILE A 1 219 ? 3.223 -34.645 -25.811 1.00 50.38 219 ILE A N 1
ATOM 1731 C CA . ILE A 1 219 ? 4.273 -35.558 -25.337 1.00 50.38 219 ILE A CA 1
ATOM 1732 C C . ILE A 1 219 ? 5.317 -35.695 -26.455 1.00 50.38 219 ILE A C 1
ATOM 1734 O O . ILE A 1 219 ? 5.164 -36.514 -27.362 1.00 50.38 219 ILE A O 1
ATOM 1738 N N . LYS A 1 220 ? 6.363 -34.867 -26.397 1.00 44.41 220 LYS A N 1
ATOM 1739 C CA . LYS A 1 220 ? 7.633 -35.042 -27.114 1.00 44.41 220 LYS A CA 1
ATOM 1740 C C . LYS A 1 220 ? 8.791 -34.754 -26.175 1.00 44.41 220 LYS A C 1
ATOM 1742 O O . LYS A 1 220 ? 8.689 -33.753 -25.435 1.00 44.41 220 LYS A O 1
#

Solvent-accessible surface area (backbone atoms only — not comparable to full-atom values): 12791 Å² total; per-residue (Å²): 111,69,46,46,51,48,38,51,55,47,47,41,50,46,49,40,47,62,46,53,52,45,48,49,52,48,45,63,69,72,50,75,76,82,76,54,94,84,67,75,54,55,64,56,42,51,51,51,50,53,51,34,24,56,52,7,44,40,67,30,85,74,75,58,60,94,85,39,50,66,61,11,34,48,41,35,44,77,74,43,45,51,74,68,55,45,61,70,40,66,55,46,70,59,53,45,41,40,59,67,46,33,62,68,21,78,82,48,93,67,64,46,50,67,42,67,80,60,94,43,52,64,45,72,41,76,92,70,70,17,48,29,38,13,39,55,47,46,48,53,44,49,56,51,24,53,54,51,50,55,50,47,34,74,74,33,63,67,58,18,44,41,35,52,52,48,50,51,51,52,53,51,54,53,49,54,52,52,52,52,50,53,54,54,61,61,73,71,56,92,69,95,75,92,75,78,82,75,72,86,79,77,78,93,64,88,72,82,76,76,83,86,78,79,65,82,88,76,74,128

Sequence (220 aa):
MEDKEWVNKTFFGEIVDCYMLADLAKIEKNFDPNNECGNCNFPLALQIFSCMDFIGWLISNPKNKPDDTSGNIIAFIFEFFSEKSKKQVMEVDKFIKIFRHGLTHEYFAKSAGISRKGTELLSIDIVKEALVLDADVLLGEFRSSITELRKKVNEDTALATQIKTRYLEMRNNNSLVTQGIISRSQGNNTITRSTSLKLPIYPSNASVAPPVTLPPELIK